Protein AF-A0A1Q8S856-F1 (afdb_monomer_lite)

Organism: NCBI:txid708187

Structure (mmCIF, N/CA/C/O backbone):
data_AF-A0A1Q8S856-F1
#
_entry.id   AF-A0A1Q8S856-F1
#
loop_
_atom_site.group_PDB
_atom_site.id
_atom_site.type_symbol
_atom_site.label_atom_id
_atom_site.label_alt_id
_atom_site.label_comp_id
_atom_site.label_asym_id
_atom_site.label_entity_id
_atom_site.label_seq_id
_atom_site.pdbx_PDB_ins_code
_atom_site.Cartn_x
_atom_site.Cartn_y
_atom_site.Cartn_z
_atom_site.occupancy
_atom_site.B_iso_or_equiv
_atom_site.auth_seq_id
_atom_site.auth_comp_id
_atom_site.auth_asym_id
_atom_site.auth_atom_id
_atom_site.pdbx_PDB_model_num
ATOM 1 N N . MET A 1 1 ? 71.060 -49.759 29.650 1.00 56.81 1 MET A N 1
ATOM 2 C CA . MET A 1 1 ? 70.797 -49.284 28.270 1.00 56.81 1 MET A CA 1
ATOM 3 C C . MET A 1 1 ? 69.562 -48.399 28.314 1.00 56.81 1 MET A C 1
ATOM 5 O O . MET A 1 1 ? 68.550 -48.831 28.844 1.00 56.81 1 MET A O 1
ATOM 9 N N . ALA A 1 2 ? 69.697 -47.140 27.897 1.00 63.81 2 ALA A N 1
ATOM 10 C CA . ALA A 1 2 ? 68.722 -46.074 28.138 1.00 63.81 2 ALA A CA 1
ATOM 11 C C . ALA A 1 2 ? 67.405 -46.244 27.342 1.00 63.81 2 ALA A C 1
ATOM 13 O O . ALA A 1 2 ? 67.442 -46.764 26.222 1.00 63.81 2 ALA A O 1
ATOM 14 N N . PRO A 1 3 ? 66.254 -45.784 27.874 1.00 69.00 3 PRO A N 1
ATOM 15 C CA . PRO A 1 3 ? 64.993 -45.767 27.139 1.00 69.00 3 PRO A CA 1
ATOM 16 C C . PRO A 1 3 ? 65.031 -44.734 26.002 1.00 69.00 3 PRO A C 1
ATOM 18 O O . PRO A 1 3 ? 65.506 -43.611 26.168 1.00 69.00 3 PRO A O 1
ATOM 21 N N . ARG A 1 4 ? 64.528 -45.130 24.827 1.00 71.62 4 ARG A N 1
ATOM 22 C CA . ARG A 1 4 ? 64.419 -44.270 23.638 1.00 71.62 4 ARG A CA 1
ATOM 23 C C . ARG A 1 4 ? 63.458 -43.098 23.906 1.00 71.62 4 ARG A C 1
ATOM 25 O O . ARG A 1 4 ? 62.379 -43.341 24.445 1.00 71.62 4 ARG A O 1
ATOM 32 N N . PRO A 1 5 ? 63.787 -41.862 23.490 1.00 67.94 5 PRO A N 1
ATOM 33 C CA . PRO A 1 5 ? 62.903 -40.721 23.687 1.00 67.94 5 PRO A CA 1
ATOM 34 C C . PRO A 1 5 ? 61.654 -40.810 22.798 1.00 67.94 5 PRO A C 1
ATOM 36 O O . PRO A 1 5 ? 61.708 -41.212 21.632 1.00 67.94 5 PRO A O 1
ATOM 39 N N . LEU A 1 6 ? 60.525 -40.415 23.388 1.00 67.50 6 LEU A N 1
ATOM 40 C CA . LEU A 1 6 ? 59.215 -40.265 22.759 1.00 67.50 6 LEU A CA 1
ATOM 41 C C . LEU A 1 6 ? 59.300 -39.304 21.562 1.00 67.50 6 LEU A C 1
ATOM 43 O O . LEU A 1 6 ? 59.907 -38.236 21.647 1.00 67.50 6 LEU A O 1
ATOM 47 N N . ARG A 1 7 ? 58.684 -39.682 20.435 1.00 67.44 7 ARG A N 1
ATOM 48 C CA . ARG A 1 7 ? 58.593 -38.821 19.246 1.00 67.44 7 ARG A CA 1
ATOM 49 C C . ARG A 1 7 ? 57.708 -37.604 19.559 1.00 67.44 7 ARG A C 1
ATOM 51 O O . ARG A 1 7 ? 56.634 -37.796 20.130 1.00 67.44 7 ARG A O 1
ATOM 58 N N . PRO A 1 8 ? 58.104 -36.382 19.166 1.00 60.56 8 PRO A N 1
ATOM 59 C CA . PRO A 1 8 ? 57.293 -35.193 19.390 1.00 60.56 8 PRO A CA 1
ATOM 60 C C . PRO A 1 8 ? 55.986 -35.276 18.595 1.00 60.56 8 PRO A C 1
ATOM 62 O O . PRO A 1 8 ? 55.962 -35.680 17.428 1.00 60.56 8 PRO A O 1
ATOM 65 N N . THR A 1 9 ? 54.892 -34.886 19.244 1.00 61.22 9 THR A N 1
ATOM 66 C CA . THR A 1 9 ? 53.575 -34.737 18.633 1.00 61.22 9 THR A CA 1
ATOM 67 C C . THR A 1 9 ?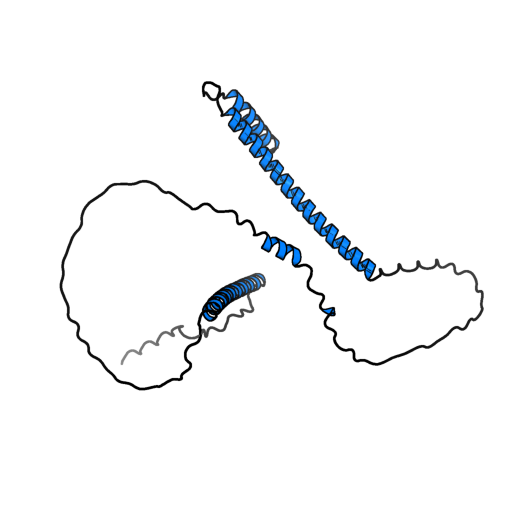 53.653 -33.701 17.511 1.00 61.22 9 THR A C 1
ATOM 69 O O . THR A 1 9 ? 54.158 -32.589 17.672 1.00 61.22 9 THR A O 1
ATOM 72 N N . ARG A 1 10 ? 53.173 -34.075 16.324 1.00 58.53 10 ARG A N 1
ATOM 73 C CA . ARG A 1 10 ? 53.038 -33.163 15.189 1.00 58.53 10 ARG A CA 1
ATOM 74 C C . ARG A 1 10 ? 51.943 -32.149 15.529 1.00 58.53 10 ARG A C 1
ATOM 76 O O . ARG A 1 10 ? 50.762 -32.446 15.387 1.00 58.53 10 ARG A O 1
ATOM 83 N N . ASN A 1 11 ? 52.347 -30.966 15.985 1.00 58.81 11 ASN A N 1
ATOM 84 C CA . ASN A 1 11 ? 51.478 -29.797 16.108 1.00 58.81 11 ASN A CA 1
ATOM 85 C C . ASN A 1 11 ? 50.702 -29.579 14.791 1.00 58.81 11 ASN A C 1
ATOM 87 O O . ASN A 1 11 ? 51.339 -29.451 13.742 1.00 58.81 11 ASN A O 1
ATOM 91 N N . PRO A 1 12 ? 49.363 -29.448 14.802 1.00 57.72 12 PRO A N 1
ATOM 92 C CA . PRO A 1 12 ? 48.582 -29.068 13.622 1.00 57.72 12 PRO A CA 1
ATOM 93 C C . PRO A 1 12 ? 48.665 -27.554 13.337 1.00 57.72 12 PRO A C 1
ATOM 95 O O . PRO A 1 12 ? 47.785 -26.976 12.709 1.00 57.72 12 PRO A O 1
ATOM 98 N N . ALA A 1 13 ? 49.725 -26.887 13.792 1.00 56.28 13 ALA A N 1
ATOM 99 C CA . ALA A 1 13 ? 49.928 -25.453 13.649 1.00 56.28 13 ALA A CA 1
ATOM 100 C C . ALA A 1 13 ? 50.906 -25.156 12.503 1.00 56.28 13 ALA A C 1
ATOM 102 O O . ALA A 1 13 ? 52.008 -24.673 12.739 1.00 56.28 13 ALA A O 1
ATOM 103 N N . ARG A 1 14 ? 50.523 -25.498 11.264 1.00 57.78 14 ARG A N 1
ATOM 104 C CA . ARG A 1 14 ? 50.989 -24.865 10.008 1.00 57.78 14 ARG A CA 1
ATOM 105 C C . ARG A 1 14 ? 50.391 -25.592 8.803 1.00 57.78 14 ARG A C 1
ATOM 107 O O . ARG A 1 14 ? 50.951 -26.579 8.347 1.00 57.78 14 ARG A O 1
ATOM 114 N N . ALA A 1 15 ? 49.269 -25.087 8.298 1.00 53.81 15 ALA A N 1
ATOM 115 C CA . ALA A 1 15 ? 48.945 -25.042 6.866 1.00 53.81 15 ALA A CA 1
ATOM 116 C C . ALA A 1 15 ? 47.523 -24.502 6.679 1.00 53.81 15 ALA A C 1
ATOM 118 O O . ALA A 1 15 ? 46.587 -25.234 6.380 1.00 53.81 15 ALA A O 1
ATOM 119 N N . SER A 1 16 ? 47.345 -23.201 6.859 1.00 51.47 16 SER A N 1
ATOM 120 C CA . SER A 1 16 ? 46.255 -22.480 6.203 1.00 51.47 16 SER A CA 1
ATOM 121 C C . SER A 1 16 ? 46.760 -21.076 5.942 1.00 51.47 16 SER A C 1
ATOM 123 O O . SER A 1 16 ? 46.487 -20.134 6.679 1.00 51.47 16 SER A O 1
ATOM 125 N N . ALA A 1 17 ? 47.587 -20.975 4.902 1.00 52.91 17 ALA A N 1
ATOM 126 C CA . ALA A 1 17 ? 47.728 -19.727 4.181 1.00 52.91 17 ALA A CA 1
ATOM 127 C C . ALA A 1 17 ? 46.309 -19.331 3.757 1.00 52.91 17 ALA A C 1
ATOM 129 O O . ALA A 1 17 ? 45.636 -20.078 3.045 1.00 52.91 17 ALA A O 1
ATOM 130 N N . LEU A 1 18 ? 45.825 -18.227 4.317 1.00 54.50 18 LEU A N 1
ATOM 131 C CA . LEU A 1 18 ? 44.465 -17.738 4.169 1.00 54.50 18 LEU A CA 1
ATOM 132 C C . LEU A 1 18 ? 44.307 -17.177 2.747 1.00 54.50 18 LEU A C 1
ATOM 134 O O . LEU A 1 18 ? 44.412 -15.977 2.512 1.00 54.50 18 LEU A O 1
ATOM 138 N N . ALA A 1 19 ? 44.128 -18.072 1.777 1.00 54.59 19 ALA A N 1
ATOM 139 C CA . ALA A 1 19 ? 43.663 -17.706 0.451 1.00 54.59 19 ALA A CA 1
ATOM 140 C C . ALA A 1 19 ? 42.279 -17.042 0.599 1.00 54.59 19 ALA A C 1
ATOM 142 O O . ALA A 1 19 ? 41.461 -17.535 1.385 1.00 54.59 19 ALA A O 1
ATOM 143 N N . PRO A 1 20 ? 41.984 -15.936 -0.112 1.00 59.22 20 PRO A N 1
ATOM 144 C CA . PRO A 1 20 ? 40.649 -15.358 -0.099 1.00 59.22 20 PRO A CA 1
ATOM 145 C C . PRO A 1 20 ? 39.677 -16.419 -0.610 1.00 59.22 20 PRO A C 1
ATOM 147 O O . PRO A 1 20 ? 39.775 -16.893 -1.740 1.00 59.22 20 PRO A O 1
ATOM 150 N N . THR A 1 21 ? 38.776 -16.835 0.271 1.00 55.50 21 THR A N 1
ATOM 151 C CA . THR A 1 21 ? 37.819 -17.915 0.066 1.00 55.50 21 THR A CA 1
ATOM 152 C C . THR A 1 21 ? 36.820 -17.539 -1.026 1.00 55.50 21 THR A C 1
ATOM 154 O O . THR A 1 21 ? 35.708 -17.087 -0.752 1.00 55.50 21 THR A O 1
ATOM 157 N N . THR A 1 22 ? 37.183 -17.743 -2.286 1.00 61.44 22 THR A N 1
ATOM 158 C CA . THR A 1 22 ? 36.213 -17.937 -3.363 1.00 61.44 22 THR A CA 1
ATOM 159 C C . THR A 1 22 ? 35.785 -19.400 -3.331 1.00 61.44 22 THR A C 1
ATOM 161 O O . THR A 1 22 ? 36.135 -20.202 -4.186 1.00 61.44 22 THR A O 1
ATOM 164 N N . SER A 1 23 ? 35.053 -19.771 -2.278 1.00 56.12 23 SER A N 1
ATOM 165 C CA . SER A 1 23 ? 34.559 -21.131 -2.059 1.00 56.12 23 SER A CA 1
ATOM 166 C C . SER A 1 23 ? 33.686 -21.565 -3.249 1.00 56.12 23 SER A C 1
ATOM 168 O O . SER A 1 23 ? 32.575 -21.041 -3.409 1.00 56.12 23 SER A O 1
ATOM 170 N N . PRO A 1 24 ? 34.128 -22.516 -4.097 1.00 62.75 24 PRO A N 1
ATOM 171 C CA . PRO A 1 24 ? 33.372 -22.886 -5.293 1.00 62.75 24 PRO A CA 1
ATOM 172 C C . PRO A 1 24 ? 32.076 -23.638 -4.945 1.00 62.75 24 PRO A C 1
ATOM 174 O O . PRO A 1 24 ? 31.150 -23.682 -5.753 1.00 62.75 24 PRO A O 1
ATOM 177 N N . THR A 1 25 ? 31.951 -24.135 -3.713 1.00 68.75 25 THR A N 1
ATOM 178 C CA . THR A 1 25 ? 30.903 -25.056 -3.255 1.00 68.75 25 THR A CA 1
ATOM 179 C C . THR A 1 25 ? 29.688 -24.405 -2.596 1.00 68.75 25 THR A C 1
ATOM 181 O O . THR A 1 25 ? 28.713 -25.105 -2.340 1.00 68.75 25 THR A O 1
ATOM 184 N N . LEU A 1 26 ? 29.693 -23.092 -2.326 1.00 76.06 26 LEU A N 1
ATOM 185 C CA . LEU A 1 26 ? 28.547 -22.478 -1.644 1.00 76.06 26 LEU A CA 1
ATOM 186 C C . LEU A 1 26 ? 27.305 -22.441 -2.555 1.00 76.06 26 LEU A C 1
ATOM 188 O O . LEU A 1 26 ? 27.428 -22.103 -3.745 1.00 76.06 26 LEU A O 1
ATOM 192 N N . PRO A 1 27 ? 26.108 -22.742 -2.021 1.00 85.62 27 PRO A N 1
ATOM 193 C CA . PRO A 1 27 ? 24.861 -22.607 -2.756 1.00 85.62 27 PRO A CA 1
ATOM 194 C C . PRO A 1 27 ? 24.660 -21.160 -3.229 1.00 85.62 27 PRO A C 1
ATOM 196 O O . PRO A 1 27 ? 25.100 -20.193 -2.602 1.00 85.62 27 PRO A O 1
ATOM 199 N N . LEU A 1 28 ? 23.975 -20.994 -4.364 1.00 86.94 28 LEU A N 1
ATOM 200 C CA . LEU A 1 28 ? 23.809 -19.701 -5.048 1.00 86.94 28 LEU A CA 1
ATOM 201 C C . LEU A 1 28 ? 23.223 -18.601 -4.147 1.00 86.94 28 LEU A C 1
ATOM 203 O O . LEU A 1 28 ? 23.567 -17.429 -4.297 1.00 86.94 28 LEU A O 1
ATOM 207 N N . VAL A 1 29 ? 22.355 -18.970 -3.204 1.00 91.50 29 VAL A N 1
ATOM 208 C CA . VAL A 1 29 ? 21.735 -18.037 -2.250 1.00 91.50 29 VAL A CA 1
ATOM 209 C C . VAL A 1 29 ? 22.774 -17.446 -1.296 1.00 91.50 29 VAL A C 1
ATOM 211 O O . VAL A 1 29 ? 22.786 -16.237 -1.068 1.00 91.50 29 VAL A O 1
ATOM 214 N N . GLU A 1 30 ? 23.689 -18.265 -0.785 1.00 91.56 30 GLU A N 1
ATOM 215 C CA . GLU A 1 30 ? 24.757 -17.813 0.109 1.00 91.56 30 GLU A CA 1
ATOM 216 C C . GLU A 1 30 ? 25.767 -16.939 -0.629 1.00 91.56 30 GLU A C 1
ATOM 218 O O . GLU A 1 30 ? 26.162 -15.895 -0.113 1.00 91.56 30 GLU A O 1
ATOM 223 N N . LYS A 1 31 ? 26.099 -17.289 -1.878 1.00 94.25 31 LYS A N 1
ATOM 224 C CA . LYS A 1 31 ? 26.940 -16.454 -2.751 1.00 94.25 31 LYS A CA 1
ATOM 225 C C . LYS A 1 31 ? 26.325 -15.068 -2.954 1.00 94.25 31 LYS A C 1
ATOM 227 O O . LYS A 1 31 ? 26.989 -14.065 -2.705 1.00 94.25 31 LYS A O 1
ATOM 232 N N . LYS A 1 32 ? 25.033 -15.003 -3.301 1.00 94.56 32 LYS A N 1
ATOM 233 C CA . LYS A 1 32 ? 24.297 -13.733 -3.438 1.00 94.56 32 LYS A CA 1
ATOM 234 C C . LYS A 1 32 ? 24.271 -12.940 -2.129 1.00 94.56 32 LYS A C 1
ATOM 236 O O . LYS A 1 32 ? 24.446 -11.725 -2.151 1.00 94.56 32 LYS A O 1
ATOM 241 N N . LYS A 1 33 ? 24.089 -13.606 -0.984 1.00 96.88 33 LYS A N 1
ATOM 242 C CA . LYS A 1 33 ? 24.104 -12.961 0.339 1.00 96.88 33 LYS A CA 1
ATOM 243 C C . LYS A 1 33 ? 25.473 -12.355 0.653 1.00 96.88 33 LYS A C 1
ATOM 245 O O . LYS A 1 33 ? 25.539 -11.194 1.052 1.00 96.88 33 LYS A O 1
ATOM 250 N N . LEU A 1 34 ? 26.554 -13.107 0.453 1.00 96.12 34 LEU A N 1
ATOM 251 C CA . LEU A 1 34 ? 27.923 -12.629 0.664 1.00 96.12 34 LEU A CA 1
ATOM 252 C C . LEU A 1 34 ? 28.257 -11.458 -0.266 1.00 96.12 34 LEU A C 1
ATOM 254 O O . LEU A 1 34 ? 28.817 -10.460 0.185 1.00 96.12 34 LEU A O 1
ATOM 258 N N . GLU A 1 35 ? 27.842 -11.534 -1.530 1.00 95.88 35 GLU A N 1
ATOM 259 C CA . GLU A 1 35 ? 28.015 -10.457 -2.504 1.00 95.88 35 GLU A CA 1
ATOM 260 C C . GLU A 1 35 ? 27.269 -9.179 -2.080 1.00 95.88 35 GLU A C 1
ATOM 262 O O . GLU A 1 35 ? 27.818 -8.077 -2.148 1.00 95.88 35 GLU A O 1
ATOM 267 N N . LEU A 1 36 ? 26.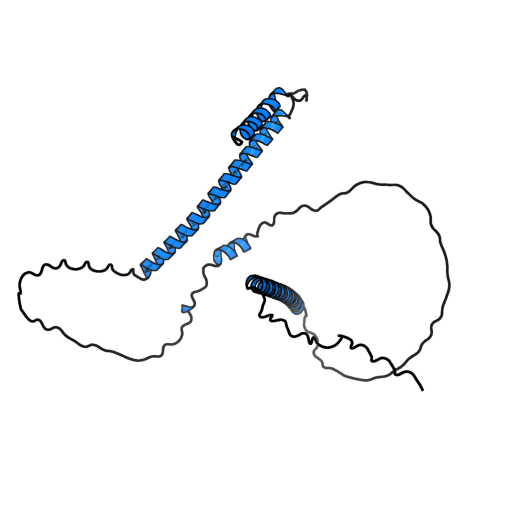039 -9.310 -1.578 1.00 97.62 36 LEU A N 1
ATOM 268 C CA . LEU A 1 36 ? 25.232 -8.182 -1.107 1.00 97.62 36 LEU A CA 1
ATOM 269 C C . LEU A 1 36 ? 25.837 -7.553 0.157 1.00 97.62 36 LEU A C 1
ATOM 271 O O . LEU A 1 36 ? 25.950 -6.328 0.245 1.00 97.62 36 LEU A O 1
ATOM 275 N N . ILE A 1 37 ? 26.315 -8.379 1.093 1.00 97.00 37 ILE A N 1
ATOM 276 C CA . ILE A 1 37 ? 27.051 -7.925 2.282 1.00 97.00 37 ILE A CA 1
ATOM 277 C C . ILE A 1 37 ? 28.317 -7.166 1.870 1.00 97.00 37 ILE A C 1
ATOM 279 O O . ILE A 1 37 ? 28.596 -6.095 2.410 1.00 97.00 37 ILE A O 1
ATOM 283 N N . HIS A 1 38 ? 29.074 -7.682 0.902 1.00 97.44 38 HIS A N 1
ATOM 284 C CA . HIS A 1 38 ? 30.294 -7.046 0.417 1.00 97.44 38 HIS A CA 1
ATOM 285 C C . HIS A 1 38 ? 30.008 -5.692 -0.246 1.00 97.44 38 HIS A C 1
ATOM 287 O O . HIS A 1 38 ? 30.616 -4.685 0.119 1.00 97.44 38 HIS A O 1
ATOM 293 N N . LYS A 1 39 ? 29.006 -5.624 -1.134 1.00 97.69 39 LYS A N 1
ATOM 294 C CA . LYS A 1 39 ? 28.552 -4.365 -1.751 1.00 97.69 39 LYS A CA 1
ATOM 295 C C . LYS A 1 39 ? 28.107 -3.345 -0.701 1.00 97.69 39 LYS A C 1
ATOM 297 O O . LYS A 1 39 ? 28.441 -2.169 -0.816 1.00 97.69 39 LYS A O 1
ATOM 302 N N . ALA A 1 40 ? 27.393 -3.776 0.339 1.00 97.56 40 ALA A N 1
ATOM 303 C CA . ALA A 1 40 ? 26.979 -2.896 1.430 1.00 97.56 40 ALA A CA 1
ATOM 304 C C . ALA A 1 40 ? 28.177 -2.366 2.238 1.00 97.56 40 ALA A C 1
ATOM 306 O O . ALA A 1 40 ? 28.214 -1.180 2.568 1.00 97.56 40 ALA A O 1
ATOM 307 N N . LYS A 1 41 ? 29.180 -3.211 2.517 1.00 98.12 41 LYS A N 1
ATOM 308 C CA . LYS A 1 41 ? 30.423 -2.797 3.189 1.00 98.12 41 LYS A CA 1
ATOM 309 C C . LYS A 1 41 ? 31.200 -1.772 2.363 1.00 98.12 41 LYS A C 1
ATOM 311 O O . LYS A 1 41 ? 31.583 -0.742 2.911 1.00 98.12 41 LYS A O 1
ATOM 316 N N . ILE A 1 42 ? 31.360 -2.008 1.057 1.00 98.06 42 ILE A N 1
ATOM 317 C CA . ILE A 1 42 ? 32.019 -1.063 0.142 1.00 98.06 42 ILE A CA 1
ATOM 318 C C . ILE A 1 42 ? 31.278 0.273 0.126 1.00 98.06 42 ILE A C 1
ATOM 320 O O . ILE A 1 42 ? 31.902 1.313 0.308 1.00 98.06 42 ILE A O 1
ATOM 324 N N . LYS A 1 43 ? 29.946 0.262 -0.024 1.00 97.69 43 LYS A N 1
ATOM 325 C CA . LYS A 1 43 ? 29.140 1.493 -0.018 1.00 97.69 43 LYS A CA 1
ATOM 326 C C . LYS A 1 43 ? 29.308 2.287 1.277 1.00 97.69 43 LYS A C 1
ATOM 328 O O . LYS A 1 43 ? 29.483 3.499 1.221 1.00 97.69 43 LYS A O 1
ATOM 333 N N . LYS A 1 44 ? 29.309 1.616 2.435 1.00 97.81 44 LYS A N 1
ATOM 334 C CA . LYS A 1 44 ? 29.546 2.267 3.734 1.00 97.81 44 LYS A CA 1
ATOM 335 C C . LYS A 1 44 ? 30.951 2.859 3.842 1.00 97.81 44 LYS A C 1
ATOM 337 O O . LYS A 1 44 ? 31.095 3.972 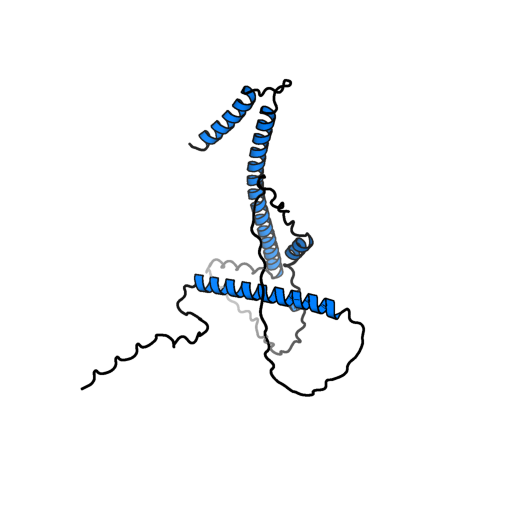4.332 1.00 97.81 44 LYS A O 1
ATOM 342 N N . ALA A 1 45 ? 31.978 2.132 3.405 1.00 96.94 45 ALA A N 1
ATOM 343 C CA . ALA A 1 45 ? 33.350 2.634 3.419 1.00 96.94 45 ALA A CA 1
ATOM 344 C C . ALA A 1 45 ? 33.511 3.848 2.491 1.00 96.94 45 ALA A C 1
ATOM 346 O O . ALA A 1 45 ? 34.095 4.850 2.891 1.00 96.94 45 ALA A O 1
ATOM 347 N N . TYR A 1 46 ? 32.925 3.789 1.294 1.00 97.19 46 TYR A N 1
ATOM 348 C CA . TYR A 1 46 ? 32.953 4.887 0.334 1.00 97.19 46 TYR A CA 1
ATOM 349 C C . TYR A 1 46 ? 32.219 6.128 0.851 1.00 97.19 46 TYR A C 1
ATOM 351 O O . TYR A 1 46 ? 32.743 7.227 0.731 1.00 97.19 46 TYR A O 1
ATOM 359 N N . ALA A 1 47 ? 31.054 5.962 1.488 1.00 95.75 47 ALA A N 1
ATOM 360 C CA . ALA A 1 47 ? 30.337 7.070 2.121 1.00 95.75 47 ALA A CA 1
ATOM 361 C C . ALA A 1 47 ? 31.196 7.766 3.191 1.00 95.75 47 ALA A C 1
ATOM 363 O O . ALA A 1 47 ? 31.346 8.981 3.151 1.00 95.75 47 ALA A O 1
ATOM 364 N N . LYS A 1 48 ? 31.858 6.996 4.066 1.00 96.69 48 LYS A N 1
ATOM 365 C CA . LYS A 1 48 ? 32.767 7.545 5.088 1.00 96.69 48 LYS A CA 1
ATOM 366 C C . LYS A 1 48 ? 33.953 8.303 4.493 1.00 96.69 48 LYS A C 1
ATOM 368 O O . LYS A 1 48 ? 34.333 9.350 5.006 1.00 96.69 48 LYS A O 1
ATOM 373 N N . ILE A 1 49 ? 34.560 7.768 3.431 1.00 94.50 49 ILE A N 1
ATOM 374 C CA . ILE A 1 49 ? 35.667 8.441 2.737 1.00 94.50 49 ILE A CA 1
ATOM 375 C C . ILE A 1 49 ? 35.161 9.730 2.088 1.00 94.50 49 ILE A C 1
ATOM 377 O O . ILE A 1 49 ? 35.782 10.769 2.265 1.00 94.50 49 ILE A O 1
ATOM 381 N N . LYS A 1 50 ? 33.999 9.690 1.430 1.00 95.25 50 LYS A N 1
ATOM 382 C CA . LYS A 1 50 ? 33.387 10.851 0.778 1.00 95.25 50 LYS A CA 1
ATOM 383 C C . LYS A 1 50 ? 33.025 11.959 1.771 1.00 95.25 50 LYS A C 1
ATOM 385 O O . LYS A 1 50 ? 33.280 13.123 1.491 1.00 95.25 50 LYS A O 1
ATOM 390 N N . GLU A 1 51 ? 32.473 11.616 2.932 1.00 90.06 51 GLU A N 1
ATOM 391 C CA . GLU A 1 51 ? 32.202 12.571 4.016 1.00 90.06 51 GLU A CA 1
ATOM 392 C C . GLU A 1 51 ? 33.497 13.189 4.549 1.00 90.06 51 GLU A C 1
ATOM 394 O O . GLU A 1 51 ? 33.588 14.406 4.698 1.00 90.06 51 GLU A O 1
ATOM 399 N N . ARG A 1 52 ? 34.532 12.370 4.774 1.00 90.94 52 ARG A N 1
ATOM 400 C CA . ARG A 1 52 ? 35.846 12.852 5.212 1.00 90.94 52 ARG A CA 1
ATOM 401 C C . ARG A 1 52 ? 36.505 13.750 4.167 1.00 90.94 52 ARG A C 1
ATOM 403 O O . ARG A 1 52 ? 37.131 14.737 4.541 1.00 90.94 52 ARG A O 1
ATOM 410 N N . GLU A 1 53 ? 36.380 13.429 2.885 1.00 90.25 53 GLU A N 1
ATOM 411 C CA . GLU A 1 53 ? 36.889 14.246 1.783 1.00 90.25 53 GLU A CA 1
ATOM 412 C C . GLU A 1 53 ? 36.127 15.562 1.661 1.00 90.25 53 GLU A C 1
ATOM 414 O O . GLU A 1 53 ? 36.771 16.596 1.552 1.00 90.25 53 GLU A O 1
ATOM 419 N N . LEU A 1 54 ? 34.794 15.561 1.761 1.00 84.19 54 LEU A N 1
ATOM 420 C CA . LEU A 1 54 ? 33.987 16.788 1.774 1.00 84.19 54 LEU A CA 1
ATOM 421 C C . LEU A 1 54 ? 34.318 17.671 2.983 1.00 84.19 54 LEU A C 1
ATOM 423 O O . LEU A 1 54 ? 34.517 18.874 2.827 1.00 84.19 54 LEU A O 1
ATOM 427 N N . ALA A 1 55 ? 34.464 17.079 4.172 1.00 85.50 55 ALA A N 1
ATOM 428 C CA . ALA A 1 55 ? 34.898 17.796 5.367 1.00 85.50 55 ALA A CA 1
ATOM 429 C C . ALA A 1 55 ? 36.318 18.368 5.192 1.00 85.50 55 ALA A C 1
ATOM 431 O O . ALA A 1 55 ? 36.559 19.536 5.489 1.00 85.50 55 ALA A O 1
ATOM 432 N N . SER A 1 56 ? 37.241 17.587 4.623 1.00 80.44 56 SER A N 1
ATOM 433 C CA . SER A 1 56 ? 38.615 18.032 4.344 1.00 80.44 56 SER A CA 1
ATOM 434 C C . SER A 1 56 ? 38.689 19.075 3.222 1.00 80.44 56 SER A C 1
ATOM 436 O O . SER A 1 56 ? 39.574 19.921 3.225 1.00 80.44 56 SER A O 1
ATOM 438 N N . GLN A 1 57 ? 37.772 19.044 2.253 1.00 76.25 57 GLN A N 1
ATOM 439 C CA . GLN A 1 57 ? 37.653 20.060 1.208 1.00 76.25 57 GLN A CA 1
ATOM 440 C C . GLN A 1 57 ? 37.099 21.364 1.783 1.00 76.25 57 GLN A C 1
ATOM 442 O O . GLN A 1 57 ? 37.657 22.420 1.502 1.00 76.25 57 GLN A O 1
ATOM 447 N N . SER A 1 58 ? 36.086 21.296 2.655 1.00 67.00 58 SER A N 1
ATOM 448 C CA . SER A 1 58 ? 35.556 22.484 3.336 1.00 67.00 58 SER A CA 1
ATOM 449 C C . SER A 1 58 ? 36.584 23.160 4.251 1.00 67.00 58 SER A C 1
ATOM 451 O O . SER A 1 58 ? 36.624 24.387 4.310 1.00 67.00 58 SER A O 1
ATOM 453 N N . SER A 1 59 ? 37.479 22.395 4.891 1.00 63.28 59 SER A N 1
ATOM 454 C CA . SER A 1 59 ? 38.574 22.959 5.693 1.00 63.28 59 SER A CA 1
ATOM 455 C C . SER A 1 59 ? 39.758 23.447 4.851 1.00 63.28 59 SER A C 1
ATOM 457 O O . SER A 1 59 ? 40.482 24.343 5.281 1.00 63.28 59 SER A O 1
ATOM 459 N N . LYS A 1 60 ? 39.939 22.939 3.623 1.00 61.41 60 LYS A N 1
ATOM 460 C CA . LYS A 1 60 ? 40.979 23.408 2.690 1.00 61.41 60 LYS A CA 1
ATOM 461 C C . LYS A 1 60 ? 40.625 24.732 1.997 1.00 61.41 60 LYS A C 1
ATOM 463 O O . LYS A 1 60 ? 41.523 25.415 1.517 1.00 61.41 60 LYS A O 1
ATOM 468 N N . THR A 1 61 ? 39.352 25.134 1.979 1.00 52.53 61 THR A N 1
ATOM 469 C CA . THR A 1 61 ? 38.897 26.430 1.432 1.00 52.53 61 THR A CA 1
ATOM 470 C C . THR A 1 61 ? 39.003 27.591 2.439 1.00 52.53 61 THR A C 1
ATOM 472 O O . THR A 1 61 ? 38.782 28.739 2.068 1.00 52.53 61 THR A O 1
ATOM 475 N N . GLN A 1 62 ? 39.404 27.337 3.693 1.00 53.41 62 GLN A N 1
ATOM 476 C CA . GLN A 1 62 ? 39.621 28.370 4.720 1.00 53.41 62 GLN A CA 1
ATOM 477 C C . GLN A 1 62 ? 41.064 28.403 5.248 1.00 53.41 62 GLN A C 1
ATOM 479 O O . GLN A 1 62 ? 41.298 28.499 6.451 1.00 53.41 62 GLN A O 1
ATOM 484 N N . GLN A 1 63 ? 42.050 28.374 4.351 1.00 45.69 63 GLN A N 1
ATOM 485 C CA . GLN A 1 63 ? 43.367 28.929 4.667 1.00 45.69 63 GLN A CA 1
ATOM 486 C C . GLN A 1 63 ? 43.705 30.058 3.686 1.00 45.69 63 GLN A C 1
ATOM 488 O O . GLN A 1 63 ? 43.838 29.797 2.488 1.00 45.69 63 GLN A O 1
ATOM 493 N N . PRO A 1 64 ? 43.840 31.312 4.159 1.00 44.06 64 PRO A N 1
ATOM 494 C CA . PRO A 1 64 ? 44.537 32.340 3.409 1.00 44.06 64 PRO A CA 1
ATOM 495 C C . PRO A 1 64 ? 46.038 32.020 3.387 1.00 44.06 64 PRO A C 1
ATOM 497 O O . PRO A 1 64 ? 46.594 31.441 4.318 1.00 44.06 64 PRO A O 1
ATOM 500 N N . ALA A 1 65 ? 46.670 32.387 2.279 1.00 48.44 65 ALA A N 1
ATOM 501 C CA . ALA A 1 65 ? 48.072 32.169 1.963 1.00 48.44 65 ALA A CA 1
ATOM 502 C C . ALA A 1 65 ? 49.047 32.551 3.091 1.00 48.44 65 ALA A C 1
ATOM 504 O O . ALA A 1 65 ? 49.107 33.726 3.428 1.00 48.44 65 ALA A O 1
ATOM 505 N N . VAL A 1 66 ? 49.893 31.614 3.551 1.00 44.09 66 VAL A N 1
ATOM 506 C CA . VAL A 1 66 ? 51.300 31.884 3.917 1.00 44.09 66 VAL A CA 1
ATOM 507 C C . VAL A 1 66 ? 52.155 30.603 3.800 1.00 44.09 66 VAL A C 1
ATOM 509 O O . VAL A 1 66 ? 51.787 29.555 4.317 1.00 44.09 66 VAL A O 1
ATOM 512 N N . ALA A 1 67 ? 53.320 30.758 3.162 1.00 40.03 67 ALA A N 1
ATOM 513 C CA . ALA A 1 67 ? 54.556 29.967 3.270 1.00 40.03 67 ALA A CA 1
ATOM 514 C C . ALA A 1 67 ? 54.615 28.524 2.716 1.00 40.03 67 ALA A C 1
ATOM 516 O O . ALA A 1 67 ? 54.416 27.524 3.398 1.00 40.03 67 ALA A O 1
ATOM 517 N N . VAL A 1 68 ? 55.102 28.456 1.474 1.00 44.62 68 VAL A N 1
ATOM 518 C CA . VAL A 1 68 ? 56.090 27.467 1.016 1.00 44.62 68 VAL A CA 1
ATOM 519 C C . VAL A 1 68 ? 57.411 27.708 1.768 1.00 44.62 68 VAL A C 1
ATOM 521 O O . VAL A 1 68 ? 57.827 28.859 1.820 1.00 44.62 68 VAL A O 1
ATOM 524 N N . ILE A 1 69 ? 58.054 26.662 2.313 1.00 38.50 69 ILE A N 1
ATOM 525 C CA . ILE A 1 69 ? 59.507 26.353 2.247 1.00 38.50 69 ILE A CA 1
ATOM 526 C C . ILE A 1 69 ? 59.761 24.945 2.846 1.00 38.50 69 ILE A C 1
ATOM 528 O O . ILE A 1 69 ? 59.099 24.494 3.774 1.00 38.50 69 ILE A O 1
ATOM 532 N N . THR A 1 70 ? 60.702 24.266 2.198 1.00 42.06 70 THR A N 1
ATOM 533 C CA . THR A 1 70 ? 61.199 22.878 2.199 1.00 42.06 70 THR A CA 1
ATOM 534 C C . THR A 1 70 ? 62.000 22.436 3.462 1.00 42.06 70 THR A C 1
ATOM 536 O O . THR A 1 70 ? 62.202 23.244 4.363 1.00 42.06 70 THR A O 1
ATOM 539 N N . PRO A 1 71 ? 62.444 21.152 3.557 1.00 55.66 71 PRO A N 1
ATOM 540 C CA . PRO A 1 71 ? 62.809 20.453 4.801 1.00 55.66 71 PRO A CA 1
ATOM 541 C C . PRO A 1 71 ? 64.306 20.505 5.158 1.00 55.66 71 PRO A C 1
ATOM 543 O O . PRO A 1 71 ? 65.151 20.644 4.275 1.00 55.66 71 PRO A O 1
ATOM 546 N N . GLN A 1 72 ? 64.642 20.255 6.431 1.00 36.03 72 GLN A N 1
ATOM 547 C CA . GLN A 1 72 ? 65.986 19.839 6.853 1.00 36.03 72 GLN A CA 1
ATOM 548 C C . GLN A 1 72 ? 65.949 18.721 7.900 1.00 36.03 72 GLN A C 1
ATOM 550 O O . GLN A 1 72 ? 65.177 18.744 8.856 1.00 36.03 72 GLN A O 1
ATOM 555 N N . ALA A 1 73 ? 66.809 17.738 7.649 1.00 38.59 73 ALA A N 1
ATOM 556 C CA . ALA A 1 73 ? 67.194 16.642 8.515 1.00 38.59 73 ALA A CA 1
ATOM 557 C C . ALA A 1 73 ? 68.325 17.068 9.466 1.00 38.59 73 ALA A C 1
ATOM 559 O O . ALA A 1 73 ? 69.167 17.858 9.052 1.00 38.59 73 ALA A O 1
ATOM 560 N N . GLN A 1 74 ? 68.361 16.484 10.670 1.00 41.28 74 GLN A N 1
ATOM 561 C CA . GLN A 1 74 ? 69.546 16.123 11.479 1.00 41.28 74 GLN A CA 1
ATOM 562 C C . GLN A 1 74 ? 69.037 15.383 12.740 1.00 41.28 74 GLN A C 1
ATOM 564 O O . GLN A 1 74 ? 68.108 15.848 13.391 1.00 41.28 74 GLN A O 1
ATOM 569 N N . GLU A 1 75 ? 69.315 14.080 12.867 1.00 34.88 75 GLU A N 1
ATOM 570 C CA . GLU A 1 75 ? 70.399 13.472 13.678 1.00 34.88 75 GLU A CA 1
ATOM 571 C C . GLU A 1 75 ? 70.151 13.576 15.203 1.00 34.88 75 GLU A C 1
ATOM 573 O O . GLU A 1 75 ? 70.114 14.668 15.743 1.00 34.88 75 GLU A O 1
ATOM 578 N N . VAL A 1 76 ? 69.741 12.500 15.902 1.00 35.72 76 VAL A N 1
ATOM 579 C CA . VAL A 1 76 ? 70.519 11.351 16.449 1.00 35.72 76 VAL A CA 1
ATOM 580 C C . VAL A 1 76 ? 70.921 11.571 17.928 1.00 35.72 76 VAL A C 1
ATOM 582 O O . VAL A 1 76 ? 71.286 12.674 18.303 1.00 35.72 76 VAL A O 1
ATOM 585 N N . GLN A 1 77 ? 70.902 10.466 18.705 1.00 40.94 77 GLN A N 1
ATOM 586 C CA . GLN A 1 77 ? 71.427 10.220 20.075 1.00 40.94 77 GLN A CA 1
ATOM 587 C C . GLN A 1 77 ? 70.507 10.499 21.278 1.00 40.94 77 GLN A C 1
ATOM 589 O O . GLN A 1 77 ? 69.843 11.520 21.326 1.00 40.94 77 GLN A O 1
ATOM 594 N N . THR A 1 78 ? 70.451 9.701 22.355 1.00 33.66 78 THR A N 1
ATOM 595 C CA . THR A 1 78 ? 70.726 8.276 22.675 1.00 33.66 78 THR A CA 1
ATOM 596 C C . THR A 1 78 ? 70.319 8.066 24.146 1.00 33.66 78 THR A C 1
ATOM 598 O O . THR A 1 78 ? 70.537 8.969 24.943 1.00 33.66 78 THR A O 1
ATOM 601 N N . ARG A 1 79 ? 69.901 6.834 24.480 1.00 36.84 79 ARG A N 1
ATOM 602 C CA . ARG A 1 79 ? 70.158 6.075 25.731 1.00 36.84 79 ARG A CA 1
ATOM 603 C C . ARG A 1 79 ? 69.558 6.513 27.081 1.00 36.84 79 ARG A C 1
ATOM 605 O O . ARG A 1 79 ? 69.908 7.541 27.639 1.00 36.84 79 ARG A O 1
ATOM 612 N N . ASP A 1 80 ? 68.750 5.578 27.593 1.00 34.50 80 ASP A N 1
ATOM 613 C CA . ASP A 1 80 ? 68.867 4.846 28.869 1.00 34.50 80 ASP A CA 1
ATOM 614 C C . ASP A 1 80 ? 69.109 5.616 30.174 1.00 34.50 80 ASP A C 1
ATOM 616 O O . ASP A 1 80 ? 70.137 6.259 30.368 1.00 34.50 80 ASP A O 1
ATOM 620 N N . GLY A 1 81 ? 68.205 5.400 31.134 1.00 36.81 81 GLY A N 1
ATOM 621 C CA . GLY A 1 81 ? 68.384 5.822 32.520 1.00 36.81 81 GLY A CA 1
ATOM 622 C C . GLY A 1 81 ? 67.173 5.537 33.405 1.00 36.81 81 GLY A C 1
ATOM 623 O O . GLY A 1 81 ? 66.467 6.461 33.789 1.00 36.81 81 GLY A O 1
ATOM 624 N N . ASP A 1 82 ? 66.949 4.253 33.685 1.00 38.53 82 ASP A N 1
ATOM 625 C CA . ASP A 1 82 ? 66.280 3.701 34.875 1.00 38.53 82 ASP A CA 1
ATOM 626 C C . ASP A 1 82 ? 66.524 4.550 36.137 1.00 38.53 82 ASP A C 1
ATOM 628 O O . ASP A 1 82 ? 67.691 4.785 36.427 1.00 38.53 82 ASP A O 1
ATOM 632 N N . VAL A 1 83 ? 65.477 4.943 36.883 1.00 42.16 83 VAL A N 1
ATOM 633 C CA . VAL A 1 83 ? 65.425 5.009 38.367 1.00 42.16 83 VAL A CA 1
ATOM 634 C C . VAL A 1 83 ? 63.951 5.174 38.800 1.00 42.16 83 VAL A C 1
ATOM 636 O O . VAL A 1 83 ? 63.381 6.262 38.739 1.00 42.16 83 VAL A O 1
ATOM 639 N N . GLU A 1 84 ? 63.345 4.083 39.271 1.00 46.47 84 GLU A N 1
ATOM 640 C CA . GLU A 1 84 ? 62.250 4.083 40.261 1.00 46.47 84 GLU A CA 1
ATOM 641 C C . GLU A 1 84 ? 62.766 4.602 41.616 1.00 46.47 84 GLU A C 1
ATOM 643 O O . GLU A 1 84 ? 63.920 4.335 41.969 1.00 46.47 84 GLU A O 1
ATOM 648 N N . PRO A 1 85 ? 61.928 5.281 42.421 1.00 56.56 85 PRO A N 1
ATOM 649 C CA . PRO A 1 85 ? 61.602 4.655 43.708 1.00 56.56 85 PRO A CA 1
ATOM 650 C C . PRO A 1 85 ? 60.178 4.938 44.241 1.00 56.56 85 PRO A C 1
ATOM 652 O O . PRO A 1 85 ? 59.822 6.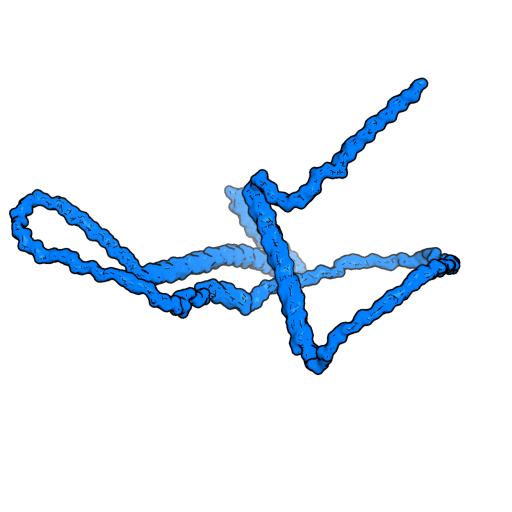064 44.574 1.00 56.56 85 PRO A O 1
ATOM 655 N N . THR A 1 86 ? 59.406 3.865 44.424 1.00 36.22 86 THR A N 1
ATOM 656 C CA . THR A 1 86 ? 58.813 3.366 45.691 1.00 36.22 86 THR A CA 1
ATOM 657 C C . THR A 1 86 ? 58.158 4.310 46.729 1.00 36.22 86 THR A C 1
ATOM 659 O O . THR A 1 86 ? 58.831 5.096 47.395 1.00 36.22 86 THR A O 1
ATOM 662 N N . SER A 1 87 ? 56.926 3.902 47.104 1.00 38.56 87 SER A N 1
ATOM 663 C CA . SER A 1 87 ? 56.305 3.927 48.458 1.00 38.56 87 SER A CA 1
ATOM 664 C C . SER A 1 87 ? 55.688 5.275 48.914 1.00 38.56 87 SER A C 1
ATOM 666 O O . SER A 1 87 ? 56.211 6.321 48.578 1.00 38.56 87 SER A O 1
ATOM 668 N N . THR A 1 88 ? 54.587 5.399 49.670 1.00 33.28 88 THR A N 1
ATOM 669 C CA . THR A 1 88 ? 53.903 4.538 50.652 1.00 33.28 88 THR A CA 1
ATOM 670 C C . THR A 1 88 ? 52.461 5.056 50.886 1.00 33.28 88 THR A C 1
ATOM 672 O O . THR A 1 88 ? 52.217 6.253 50.808 1.00 33.28 88 THR A O 1
ATOM 675 N N . ALA A 1 89 ? 51.557 4.104 51.157 1.00 37.75 89 ALA A N 1
ATOM 676 C CA . ALA A 1 89 ? 50.245 4.089 51.839 1.00 37.75 89 ALA A CA 1
ATOM 677 C C . ALA A 1 89 ? 49.536 5.371 52.350 1.00 37.75 89 ALA A C 1
ATOM 679 O O . ALA A 1 89 ? 50.149 6.182 53.029 1.00 37.75 89 ALA A O 1
ATOM 680 N N . ASP A 1 90 ? 48.199 5.417 52.196 1.00 37.81 90 ASP A N 1
ATOM 681 C CA . ASP A 1 90 ? 47.214 5.388 53.314 1.00 37.81 90 ASP A CA 1
ATOM 682 C C . ASP A 1 90 ? 45.770 5.228 52.760 1.00 37.81 90 ASP A C 1
ATOM 684 O O . ASP A 1 90 ? 45.385 5.914 51.819 1.00 37.81 90 ASP A O 1
ATOM 688 N N . GLN A 1 91 ? 45.058 4.132 53.055 1.00 40.12 91 GLN A N 1
ATOM 689 C CA . GLN A 1 91 ? 43.949 3.987 54.029 1.00 40.12 91 GLN A CA 1
ATOM 690 C C . GLN A 1 91 ? 42.740 4.936 53.900 1.00 40.12 91 GLN A C 1
ATOM 692 O O . GLN A 1 91 ? 42.855 6.143 54.065 1.00 40.12 91 GLN A O 1
ATOM 697 N N . THR A 1 92 ? 41.555 4.331 53.712 1.00 39.88 92 THR A N 1
ATOM 698 C CA . THR A 1 92 ? 40.254 4.554 54.411 1.00 39.88 92 THR A CA 1
ATOM 699 C C . THR A 1 92 ? 39.161 3.834 53.590 1.00 39.88 92 THR A C 1
ATOM 701 O O . THR A 1 92 ? 38.936 4.150 52.430 1.00 39.88 92 THR A O 1
ATOM 704 N N . LEU A 1 93 ? 38.688 2.637 53.961 1.00 38.28 93 LEU A N 1
ATOM 705 C CA . LEU A 1 93 ? 37.644 2.302 54.949 1.00 38.28 93 LEU A CA 1
ATOM 706 C C . LEU A 1 93 ? 36.325 3.098 54.796 1.00 38.28 93 LEU A C 1
ATOM 708 O O . LEU A 1 93 ? 36.236 4.257 55.182 1.00 38.28 93 LEU A O 1
ATOM 712 N N . SER A 1 94 ? 35.307 2.408 54.261 1.00 44.50 94 SER A N 1
ATOM 713 C CA . SER A 1 94 ? 33.850 2.683 54.262 1.00 44.50 94 SER A CA 1
ATOM 714 C C . SER A 1 94 ? 33.293 2.895 55.696 1.00 44.50 94 SER A C 1
ATOM 716 O O . SER A 1 94 ? 33.971 2.417 56.610 1.00 44.50 94 SER A O 1
ATOM 718 N N . PRO A 1 95 ? 32.089 3.487 55.966 1.00 51.44 95 PRO A N 1
ATOM 719 C CA . PRO A 1 95 ? 30.777 3.061 55.424 1.00 51.44 95 PRO A CA 1
ATOM 720 C C . PRO A 1 95 ? 29.642 4.135 55.325 1.00 51.44 95 PRO A C 1
ATOM 722 O O . PRO A 1 95 ? 29.779 5.274 55.748 1.00 51.44 95 PRO A O 1
ATOM 725 N N . ASP A 1 96 ? 28.484 3.679 54.825 1.00 36.00 96 ASP A N 1
ATOM 726 C CA . ASP A 1 96 ? 27.109 4.079 55.200 1.00 36.00 96 ASP A CA 1
ATOM 727 C C . ASP A 1 96 ? 26.485 5.400 54.686 1.00 36.00 96 ASP A C 1
ATOM 729 O O . ASP A 1 96 ? 26.686 6.474 55.242 1.00 36.00 96 ASP A O 1
ATOM 733 N N . THR A 1 97 ? 25.609 5.294 53.673 1.00 38.19 97 THR A N 1
ATOM 734 C CA . THR A 1 97 ? 24.321 6.022 53.573 1.00 38.19 97 THR A CA 1
ATOM 735 C C . THR A 1 97 ? 23.440 5.319 52.524 1.00 38.19 97 THR A C 1
ATOM 737 O O . THR A 1 97 ? 23.592 5.523 51.322 1.00 38.19 97 THR A O 1
ATOM 740 N N . ALA A 1 98 ? 22.501 4.485 52.968 1.00 45.34 98 ALA A N 1
ATOM 741 C CA . ALA A 1 98 ? 21.230 4.251 52.264 1.00 45.34 98 ALA A CA 1
ATOM 742 C C . ALA A 1 98 ? 20.156 5.145 52.933 1.00 45.34 98 ALA A C 1
ATOM 744 O O . ALA A 1 98 ? 20.399 5.544 54.074 1.00 45.34 98 ALA A O 1
ATOM 745 N N . PRO A 1 99 ? 18.973 5.455 52.346 1.00 48.62 99 PRO A N 1
ATOM 746 C CA . PRO A 1 99 ? 18.326 4.876 51.159 1.00 48.62 99 PRO A CA 1
ATOM 747 C C . PRO A 1 99 ? 17.728 5.919 50.173 1.00 48.62 99 PRO A C 1
ATOM 749 O O . PRO A 1 99 ? 17.390 7.035 50.558 1.00 48.62 99 PRO A O 1
ATOM 752 N N . SER A 1 100 ? 17.497 5.561 48.904 1.00 41.88 100 SER A N 1
ATOM 753 C CA . SER A 1 100 ? 16.355 6.078 48.111 1.00 41.88 100 SER A CA 1
ATOM 754 C C . SER A 1 100 ? 16.256 5.391 46.747 1.00 41.88 100 SER A C 1
ATOM 756 O O . SER A 1 100 ? 17.144 5.488 45.908 1.00 41.88 100 SER A O 1
ATOM 758 N N . GLU A 1 101 ? 15.132 4.717 46.527 1.00 48.38 101 GLU A N 1
ATOM 759 C CA . GLU A 1 101 ? 14.633 4.318 45.211 1.00 48.38 101 GLU A CA 1
ATOM 760 C C . GLU A 1 101 ? 13.627 5.396 44.759 1.00 48.38 101 GLU A C 1
ATOM 762 O O . GLU A 1 101 ? 12.802 5.830 45.571 1.00 48.38 101 GLU A O 1
ATOM 767 N N . PRO A 1 102 ? 13.699 5.878 43.504 1.00 48.97 102 PRO A N 1
ATOM 768 C CA . PRO A 1 102 ? 12.558 5.639 42.618 1.00 48.97 102 PRO A CA 1
ATOM 769 C C . PRO A 1 102 ? 12.945 5.345 41.152 1.00 48.97 102 PRO A C 1
ATOM 771 O O . PRO A 1 102 ? 13.764 6.034 40.559 1.00 48.97 102 PRO A O 1
ATOM 774 N N . GLN A 1 103 ? 12.298 4.305 40.611 1.00 53.81 103 GLN A N 1
ATOM 775 C CA . GLN A 1 103 ? 11.657 4.111 39.288 1.00 53.81 103 GLN A CA 1
ATOM 776 C C . GLN A 1 103 ? 12.088 4.896 38.006 1.00 53.81 103 GLN A C 1
ATOM 778 O O . GLN A 1 103 ? 12.563 6.024 38.062 1.00 53.81 103 GLN A O 1
ATOM 783 N N . PRO A 1 104 ? 11.844 4.307 36.807 1.00 58.09 104 PRO A N 1
ATOM 784 C CA . PRO A 1 104 ? 12.504 4.628 35.536 1.00 58.09 104 PRO A CA 1
ATOM 785 C C . PRO A 1 104 ? 11.713 5.595 34.624 1.00 58.09 104 PRO A C 1
ATOM 787 O O . PRO A 1 104 ? 10.509 5.439 34.435 1.00 58.09 104 PRO A O 1
ATOM 790 N N . ALA A 1 105 ? 12.415 6.535 33.989 1.00 47.28 105 ALA A N 1
ATOM 791 C CA . ALA A 1 105 ? 11.967 7.432 32.907 1.00 47.28 105 ALA A CA 1
ATOM 792 C C . ALA A 1 105 ? 13.250 7.900 32.171 1.00 47.28 105 ALA A C 1
ATOM 794 O O . ALA A 1 105 ? 14.276 8.052 32.823 1.00 47.28 105 ALA A O 1
ATOM 795 N N . ASP A 1 106 ? 13.395 8.085 30.860 1.00 47.72 106 ASP A N 1
ATOM 796 C CA . ASP A 1 106 ? 12.488 8.303 29.739 1.00 47.72 106 ASP A CA 1
ATOM 797 C C . ASP A 1 106 ? 13.199 7.847 28.448 1.00 47.72 106 ASP A C 1
ATOM 799 O O . ASP A 1 106 ? 14.384 8.121 28.241 1.00 47.72 106 ASP A O 1
ATOM 803 N N . ALA A 1 107 ? 12.471 7.177 27.554 1.00 53.47 107 ALA A N 1
ATOM 804 C CA . ALA A 1 107 ? 12.898 6.934 26.177 1.00 53.47 107 ALA A CA 1
ATOM 805 C C . ALA A 1 107 ? 12.532 8.155 25.301 1.00 53.47 107 ALA A C 1
ATOM 807 O O . ALA A 1 107 ? 11.411 8.653 25.421 1.00 53.47 107 ALA A O 1
ATOM 808 N N . PRO A 1 108 ? 13.416 8.647 24.410 1.00 59.94 108 PRO A N 1
ATOM 809 C CA . PRO A 1 108 ? 13.102 9.787 23.549 1.00 59.94 108 PRO A CA 1
ATOM 810 C C . PRO A 1 108 ? 12.051 9.429 22.472 1.00 59.94 108 PRO A C 1
ATOM 812 O O . PRO A 1 108 ? 12.069 8.311 21.951 1.00 59.94 108 PRO A O 1
ATOM 815 N N . PRO A 1 109 ? 11.142 10.358 22.111 1.00 57.28 109 PRO A N 1
ATOM 816 C CA . PRO A 1 109 ? 10.081 10.115 21.134 1.00 57.28 109 PRO A CA 1
ATOM 817 C C . PRO A 1 109 ? 10.614 10.055 19.691 1.00 57.28 109 PRO A C 1
ATOM 819 O O . PRO A 1 109 ? 11.318 10.954 19.233 1.00 57.28 109 PRO A O 1
ATOM 822 N N . GLU A 1 110 ? 10.229 9.006 18.959 1.00 56.47 110 GLU A N 1
ATOM 823 C CA . GLU A 1 110 ? 10.508 8.825 17.531 1.00 56.47 110 GLU A CA 1
ATOM 824 C C . GLU A 1 110 ? 9.693 9.819 16.688 1.00 56.47 110 GLU A C 1
ATOM 826 O O . GLU A 1 110 ? 8.466 9.742 16.593 1.00 56.47 110 GLU A O 1
ATOM 831 N N . VAL A 1 111 ? 10.393 10.764 16.064 1.00 55.81 111 VAL A N 1
ATOM 832 C CA . VAL A 1 111 ? 9.842 11.682 15.064 1.00 55.81 111 VAL A CA 1
ATOM 833 C C . VAL A 1 111 ? 9.684 10.902 13.750 1.00 55.81 111 VAL A C 1
ATOM 835 O O . VAL A 1 111 ? 10.655 10.282 13.313 1.00 55.81 111 VAL A O 1
ATOM 838 N N . PRO A 1 112 ? 8.506 10.879 13.100 1.00 56.94 112 PRO A N 1
ATOM 839 C CA . PRO A 1 112 ? 8.374 10.257 11.788 1.00 56.94 112 PRO A CA 1
ATOM 840 C C . PRO A 1 112 ? 9.256 11.024 10.799 1.00 56.94 112 PRO A C 1
ATOM 842 O O . PRO A 1 112 ? 9.066 12.221 10.608 1.00 56.94 112 PRO A O 1
ATOM 845 N N . GLU A 1 113 ? 10.230 10.348 10.185 1.00 62.53 113 GLU A N 1
ATOM 846 C CA . GLU A 1 113 ? 11.044 10.920 9.110 1.00 62.53 113 GLU A CA 1
ATOM 847 C C . GLU A 1 113 ? 10.147 11.212 7.897 1.00 62.53 113 GLU A C 1
ATOM 849 O O . GLU A 1 113 ? 9.970 10.390 6.992 1.00 62.53 113 GLU A O 1
ATOM 854 N N . GLU A 1 114 ? 9.537 12.395 7.891 1.00 68.44 114 GLU A N 1
ATOM 855 C CA . GLU A 1 114 ? 8.967 13.003 6.701 1.00 68.44 114 GLU A CA 1
ATOM 856 C C . GLU A 1 114 ? 10.101 13.144 5.686 1.00 68.44 114 GLU A C 1
ATOM 858 O O . GLU A 1 114 ? 11.030 13.935 5.842 1.00 68.44 114 GLU A O 1
ATOM 863 N N . ILE A 1 115 ? 10.068 12.293 4.660 1.00 66.50 115 ILE A N 1
ATOM 864 C CA . ILE A 1 115 ? 11.005 12.353 3.544 1.00 66.50 115 ILE A CA 1
ATOM 865 C C . ILE A 1 115 ? 10.921 13.771 2.977 1.00 66.50 115 ILE A C 1
ATOM 867 O O . ILE A 1 115 ? 9.881 14.134 2.429 1.00 66.50 115 ILE A O 1
ATOM 871 N N . HIS A 1 116 ? 12.003 14.545 3.128 1.00 71.62 116 HIS A N 1
ATOM 872 C CA . HIS A 1 116 ? 12.083 15.929 2.663 1.00 71.62 116 HIS A CA 1
ATOM 873 C C . HIS A 1 116 ? 11.532 16.065 1.230 1.00 71.62 116 HIS A C 1
ATOM 875 O O . HIS A 1 116 ? 11.833 15.208 0.389 1.00 71.62 116 HIS A O 1
ATOM 881 N N . PRO A 1 117 ? 10.763 17.128 0.931 1.00 77.44 117 PRO A N 1
ATOM 882 C CA . PRO A 1 117 ? 10.119 17.319 -0.372 1.00 77.44 117 PRO A CA 1
ATOM 883 C C . PRO A 1 117 ? 11.121 17.270 -1.539 1.00 77.44 117 PRO A C 1
ATOM 885 O O . PRO A 1 117 ? 10.852 16.611 -2.541 1.00 77.44 117 PRO A O 1
ATOM 888 N N . ASP A 1 118 ? 12.336 17.798 -1.358 1.00 75.06 118 ASP A N 1
ATOM 889 C CA . ASP A 1 118 ? 13.429 17.718 -2.344 1.00 75.06 118 ASP A CA 1
ATOM 890 C C . ASP A 1 118 ? 13.810 16.277 -2.724 1.00 75.06 118 ASP A C 1
ATOM 892 O O . ASP A 1 118 ? 14.147 15.977 -3.872 1.00 75.06 118 ASP A O 1
ATOM 896 N N . ARG A 1 119 ? 13.731 15.334 -1.776 1.00 73.06 119 ARG A N 1
ATOM 897 C CA . ARG A 1 119 ? 13.996 13.916 -2.053 1.00 73.06 119 ARG A CA 1
ATOM 898 C C . ARG A 1 119 ? 12.845 13.271 -2.825 1.00 73.06 119 ARG A C 1
ATOM 900 O O . ARG A 1 119 ? 13.091 12.341 -3.590 1.00 73.06 119 ARG A O 1
ATOM 907 N N . GLN A 1 120 ? 11.614 13.754 -2.653 1.00 74.81 120 GLN A N 1
ATOM 908 C CA . GLN A 1 120 ? 10.451 13.302 -3.422 1.00 74.81 120 GLN A CA 1
ATOM 909 C C . GLN A 1 120 ? 10.489 13.819 -4.868 1.00 74.81 120 GLN A C 1
ATOM 911 O O . GLN A 1 120 ? 10.168 13.054 -5.776 1.00 74.81 120 GLN A O 1
ATOM 916 N N . GLU A 1 121 ? 10.953 15.049 -5.104 1.00 70.94 121 GLU A N 1
ATOM 917 C CA . GLU A 1 121 ? 11.143 15.585 -6.462 1.00 70.94 121 GLU A CA 1
ATOM 918 C C . GLU A 1 121 ? 12.284 14.894 -7.220 1.00 70.94 121 GLU A C 1
ATOM 920 O O . GLU A 1 121 ? 12.125 14.546 -8.389 1.00 70.94 121 GLU A O 1
ATOM 925 N N . MET A 1 122 ? 13.403 14.589 -6.558 1.00 71.25 122 MET A N 1
ATOM 926 C CA . MET A 1 122 ? 14.496 13.803 -7.153 1.00 71.25 122 MET A CA 1
ATOM 927 C C . MET A 1 122 ? 14.039 12.403 -7.602 1.00 71.25 122 MET A C 1
ATOM 929 O O . MET A 1 122 ? 14.428 11.934 -8.668 1.00 71.25 122 MET A O 1
ATOM 933 N N . LEU A 1 123 ? 13.167 11.753 -6.823 1.00 73.19 123 LEU A N 1
ATOM 934 C CA . LEU A 1 123 ? 12.569 10.455 -7.168 1.00 73.19 123 LEU A CA 1
ATOM 935 C C . LEU A 1 123 ? 11.517 10.558 -8.286 1.00 73.19 123 LEU A C 1
ATOM 937 O O . LEU A 1 123 ? 11.309 9.593 -9.021 1.00 73.19 123 LEU A O 1
ATOM 941 N N . ALA A 1 124 ? 10.850 11.706 -8.424 1.00 73.38 124 ALA A N 1
ATOM 942 C CA . ALA A 1 124 ? 9.905 11.960 -9.510 1.00 73.38 124 ALA A CA 1
ATOM 943 C C . ALA A 1 124 ? 10.612 12.271 -10.846 1.00 73.38 124 ALA A C 1
ATOM 945 O O . ALA A 1 124 ? 10.090 11.914 -11.903 1.00 73.38 124 ALA A O 1
ATOM 946 N N . ASN A 1 125 ? 11.809 12.866 -10.797 1.00 65.12 125 ASN A N 1
ATOM 947 C CA . ASN A 1 125 ? 12.587 13.292 -11.966 1.00 65.12 125 ASN A CA 1
ATOM 948 C C . ASN A 1 125 ? 13.596 12.245 -12.492 1.00 65.12 125 ASN A C 1
ATOM 950 O O . ASN A 1 125 ? 14.168 12.436 -13.563 1.00 65.12 125 ASN A O 1
ATOM 954 N N . GLU A 1 126 ? 13.782 11.098 -11.825 1.00 57.59 126 GLU A N 1
ATOM 955 C CA . GLU A 1 126 ? 14.701 10.012 -12.246 1.00 57.59 126 GLU A CA 1
ATOM 956 C C . GLU A 1 126 ? 14.326 9.305 -13.579 1.00 57.59 126 GLU A C 1
ATOM 958 O O . GLU A 1 126 ? 14.965 8.334 -13.984 1.00 57.59 126 GLU A O 1
ATOM 963 N N . GLY A 1 127 ? 13.297 9.777 -14.291 1.00 58.62 127 GLY A N 1
ATOM 964 C CA . GLY A 1 127 ? 12.811 9.197 -15.546 1.00 58.62 127 GLY A CA 1
ATOM 965 C C . GLY A 1 127 ? 13.291 9.864 -16.838 1.00 58.62 127 GLY A C 1
ATOM 966 O O . GLY A 1 127 ? 13.022 9.311 -17.905 1.00 58.62 127 GLY A O 1
ATOM 967 N N . GLU A 1 128 ? 13.969 11.012 -16.774 1.00 66.94 128 GLU A N 1
ATOM 968 C CA . GLU A 1 128 ? 14.385 11.768 -17.963 1.00 66.94 128 GLU A CA 1
ATOM 969 C C . GLU A 1 128 ? 15.899 12.006 -17.954 1.00 66.94 128 GLU A C 1
ATOM 971 O O . GLU A 1 128 ? 16.413 13.091 -17.699 1.00 66.94 128 GLU A O 1
ATOM 976 N N . LEU A 1 129 ? 16.640 10.928 -18.217 1.00 63.81 129 LEU A N 1
ATOM 977 C CA . LEU A 1 129 ? 18.050 11.026 -18.581 1.00 63.81 129 LEU A CA 1
ATOM 978 C C . LEU A 1 129 ? 18.151 11.734 -19.946 1.00 63.81 129 LEU A C 1
ATOM 980 O O . LEU A 1 129 ? 17.440 11.331 -20.874 1.00 63.81 129 LEU A O 1
ATOM 984 N N . PRO A 1 130 ? 19.028 12.745 -20.114 1.00 61.53 130 PRO A N 1
ATOM 985 C CA . PRO A 1 130 ? 19.242 13.369 -21.412 1.00 61.53 130 PRO A CA 1
ATOM 986 C C . PRO A 1 130 ? 19.662 12.304 -22.428 1.00 61.53 130 PRO A C 1
ATOM 988 O O . PRO A 1 130 ? 20.555 11.490 -22.188 1.00 61.53 130 PRO A O 1
ATOM 991 N N . ASN A 1 131 ? 18.960 12.296 -23.558 1.00 59.31 131 ASN A N 1
ATOM 992 C CA . ASN A 1 131 ? 19.106 11.313 -24.621 1.00 59.31 131 ASN A CA 1
ATOM 993 C C . ASN A 1 131 ? 20.570 11.285 -25.121 1.00 59.31 131 ASN A C 1
ATOM 995 O O . ASN A 1 131 ? 21.045 12.310 -25.615 1.00 59.31 131 ASN A O 1
ATOM 999 N N . PRO A 1 132 ? 21.294 10.148 -25.049 1.00 60.97 132 PRO A N 1
ATOM 1000 C CA . PRO A 1 132 ? 22.710 10.071 -25.435 1.00 60.97 132 PRO A CA 1
ATOM 1001 C C . PRO A 1 132 ? 22.971 10.336 -26.932 1.00 60.97 132 PRO A C 1
ATOM 1003 O O . PRO A 1 132 ? 24.121 10.441 -27.351 1.00 60.97 132 PRO A O 1
ATOM 1006 N N . ASN A 1 133 ? 21.919 10.495 -27.742 1.00 56.78 133 ASN A N 1
ATOM 1007 C CA . ASN A 1 133 ? 21.998 10.778 -29.176 1.00 56.78 133 ASN A CA 1
ATOM 1008 C C . ASN A 1 133 ? 22.266 12.254 -29.545 1.00 56.78 133 ASN A C 1
ATOM 1010 O O . ASN A 1 133 ? 22.283 12.572 -30.732 1.00 56.78 133 ASN A O 1
ATOM 1014 N N . THR A 1 134 ? 22.494 13.164 -28.590 1.00 56.34 134 THR A N 1
ATOM 1015 C CA . THR A 1 134 ? 22.967 14.535 -28.897 1.00 56.34 134 THR A CA 1
ATOM 1016 C C . THR A 1 134 ? 24.494 14.659 -28.956 1.00 56.34 134 THR A C 1
ATOM 1018 O O . THR A 1 134 ? 25.009 15.716 -29.323 1.00 56.34 134 THR A O 1
ATOM 1021 N N . ILE A 1 135 ? 25.242 13.582 -28.687 1.00 53.09 135 ILE A N 1
ATOM 1022 C CA . ILE A 1 135 ? 26.679 13.524 -28.979 1.00 53.09 135 ILE A CA 1
ATOM 1023 C C . ILE A 1 135 ? 26.836 13.261 -30.481 1.00 53.09 135 ILE A C 1
ATOM 1025 O O . ILE A 1 135 ? 26.743 12.129 -30.953 1.00 53.09 135 ILE A O 1
ATOM 1029 N N . ALA A 1 136 ? 27.043 14.329 -31.250 1.00 56.25 136 ALA A N 1
ATOM 1030 C CA . ALA A 1 136 ? 27.301 14.271 -32.683 1.00 56.25 136 ALA A CA 1
ATOM 1031 C C . ALA A 1 136 ? 28.619 13.528 -32.985 1.00 56.25 136 ALA A C 1
ATOM 1033 O O . ALA A 1 136 ? 29.687 14.131 -33.088 1.00 56.25 136 ALA A O 1
ATOM 1034 N N . VAL A 1 137 ? 28.550 12.206 -33.159 1.00 52.38 137 VAL A N 1
ATOM 1035 C CA . VAL A 1 137 ? 29.641 11.420 -33.746 1.00 52.38 137 VAL A CA 1
ATOM 1036 C C . VAL A 1 137 ? 29.666 11.699 -35.251 1.00 52.38 137 VAL A C 1
ATOM 1038 O O . VAL A 1 137 ? 28.694 11.463 -35.970 1.00 52.38 137 VAL A O 1
ATOM 1041 N N . ARG A 1 138 ? 30.781 12.260 -35.729 1.00 49.84 138 ARG A N 1
ATOM 1042 C CA . ARG A 1 138 ? 31.021 12.568 -37.144 1.00 49.84 138 ARG A CA 1
ATOM 1043 C C . ARG A 1 138 ? 30.888 11.306 -38.009 1.00 49.84 138 ARG A C 1
ATOM 1045 O O . ARG A 1 138 ? 31.553 10.305 -37.766 1.00 49.84 138 ARG A O 1
ATOM 1052 N N . ARG A 1 139 ? 30.043 11.400 -39.040 1.00 46.34 139 ARG A N 1
ATOM 1053 C CA . ARG A 1 139 ? 29.803 10.391 -40.082 1.00 46.34 139 ARG A CA 1
ATOM 1054 C C . ARG A 1 139 ? 31.079 10.080 -40.880 1.00 46.34 139 ARG A C 1
ATOM 1056 O O . ARG A 1 139 ? 31.748 10.994 -41.356 1.00 46.34 139 ARG A O 1
ATOM 1063 N N . LYS A 1 140 ? 31.343 8.792 -41.099 1.00 53.28 140 LYS A N 1
ATOM 1064 C CA . LYS A 1 140 ? 32.157 8.236 -42.194 1.00 53.28 140 LYS A CA 1
ATOM 1065 C C . LYS A 1 140 ? 31.391 7.015 -42.738 1.00 53.28 140 LYS A C 1
ATOM 1067 O O . LYS A 1 140 ? 30.620 6.452 -41.970 1.00 53.28 140 LYS A O 1
ATOM 1072 N N . HIS A 1 141 ? 31.618 6.647 -44.006 1.00 36.88 141 HIS A N 1
ATOM 1073 C CA . HIS A 1 141 ? 30.891 5.681 -44.873 1.00 36.88 141 HIS A CA 1
ATOM 1074 C C . HIS A 1 141 ? 29.811 6.369 -45.742 1.00 36.88 141 HIS A C 1
ATOM 1076 O O . HIS A 1 141 ? 28.946 7.044 -45.199 1.00 36.88 141 HIS A O 1
ATOM 1082 N N . GLY A 1 142 ? 29.819 6.350 -47.082 1.00 39.69 142 GLY A N 1
ATOM 1083 C CA . GLY A 1 142 ? 30.536 5.516 -48.055 1.00 39.69 142 GLY A CA 1
ATOM 1084 C C . GLY A 1 142 ? 29.686 4.311 -48.475 1.00 39.69 142 GLY A C 1
ATOM 1085 O O . GLY A 1 142 ? 29.499 3.454 -47.621 1.00 39.69 142 GLY A O 1
ATOM 1086 N N . SER A 1 143 ? 29.267 4.296 -49.757 1.00 39.28 143 SER A N 1
ATOM 1087 C CA . SER A 1 143 ? 28.696 3.179 -50.555 1.00 39.28 143 SER A CA 1
ATOM 1088 C C . SER A 1 143 ? 27.281 2.696 -50.133 1.00 39.28 143 SER A C 1
ATOM 1090 O O . SER A 1 143 ? 26.944 2.743 -48.958 1.00 39.28 143 SER A O 1
ATOM 1092 N N . ASP A 1 144 ? 26.309 2.324 -50.976 1.00 37.69 144 ASP A N 1
ATOM 1093 C CA . ASP A 1 144 ? 26.235 1.919 -52.385 1.00 37.69 144 ASP A CA 1
ATOM 1094 C C . ASP A 1 144 ? 24.836 2.263 -52.952 1.00 37.69 144 ASP A C 1
ATOM 1096 O O . ASP A 1 144 ? 23.822 2.077 -52.273 1.00 37.69 144 ASP A O 1
ATOM 1100 N N . GLU A 1 145 ? 24.776 2.734 -54.201 1.00 40.66 145 GLU A N 1
ATOM 1101 C CA . GLU A 1 145 ? 23.550 2.787 -55.004 1.00 40.66 145 GLU A CA 1
ATOM 1102 C C . GLU A 1 145 ? 23.391 1.468 -55.769 1.00 40.66 145 GLU A C 1
ATOM 1104 O O . GLU A 1 145 ? 24.296 1.045 -56.484 1.00 40.66 145 GLU A O 1
ATOM 1109 N N . ALA A 1 146 ? 22.228 0.829 -55.642 1.00 40.25 146 ALA A N 1
ATOM 1110 C CA . ALA A 1 146 ? 21.809 -0.274 -56.498 1.00 40.25 146 ALA A CA 1
ATOM 1111 C C . ALA A 1 146 ? 20.358 -0.027 -56.921 1.00 40.25 146 ALA A C 1
ATOM 1113 O O . ALA A 1 146 ? 19.432 -0.135 -56.113 1.00 40.25 146 ALA A O 1
ATOM 1114 N N . GLN A 1 147 ? 20.179 0.337 -58.189 1.00 41.25 147 GLN A N 1
ATOM 1115 C CA . GLN A 1 147 ? 18.886 0.520 -58.834 1.00 41.25 147 GLN A CA 1
ATOM 1116 C C . GLN A 1 147 ? 18.895 -0.279 -60.150 1.00 41.25 147 GLN A C 1
ATOM 1118 O O . GLN A 1 147 ? 19.459 0.162 -61.142 1.00 41.25 147 GLN A O 1
ATOM 1123 N N . GLU A 1 148 ? 18.269 -1.458 -60.148 1.00 35.38 148 GLU A N 1
ATOM 1124 C CA . GLU A 1 148 ? 17.847 -2.215 -61.341 1.00 35.38 148 GLU A CA 1
ATOM 1125 C C . GLU A 1 148 ? 16.391 -2.648 -61.098 1.00 35.38 148 GLU A C 1
ATOM 1127 O O . GLU A 1 148 ? 16.072 -3.143 -60.019 1.00 35.38 148 GLU A O 1
ATOM 1132 N N . GLY A 1 149 ? 15.437 -2.250 -61.948 1.00 36.91 149 GLY A N 1
ATOM 1133 C CA . GLY A 1 149 ? 14.881 -3.084 -63.030 1.00 36.91 149 GLY A CA 1
ATOM 1134 C C . GLY A 1 149 ? 13.542 -3.696 -62.569 1.00 36.91 149 GLY A C 1
ATOM 1135 O O . GLY A 1 149 ? 13.409 -4.088 -61.420 1.00 36.91 149 GLY A O 1
ATOM 1136 N N . GLY A 1 150 ? 12.447 -3.783 -63.315 1.00 36.62 150 GLY A N 1
ATOM 1137 C CA . GLY A 1 150 ? 12.078 -3.411 -64.670 1.00 36.62 150 GLY A CA 1
ATOM 1138 C C . GLY A 1 150 ? 10.549 -3.561 -64.765 1.00 36.62 150 GLY A C 1
ATOM 1139 O O . GLY A 1 150 ? 9.939 -4.303 -63.992 1.00 36.62 150 GLY A O 1
ATOM 1140 N N . SER A 1 151 ? 9.916 -2.821 -65.668 1.00 39.91 151 SER A N 1
ATOM 1141 C CA . SER A 1 151 ? 8.504 -2.986 -66.016 1.00 39.91 151 SER A CA 1
ATOM 1142 C C . SER A 1 151 ? 8.430 -3.570 -67.418 1.00 39.91 151 SER A C 1
ATOM 1144 O O . SER A 1 151 ? 8.773 -2.871 -68.368 1.00 39.91 151 SER A O 1
ATOM 1146 N N . ASP A 1 152 ? 7.974 -4.812 -67.542 1.00 37.25 152 ASP A N 1
ATOM 1147 C CA . ASP A 1 152 ? 7.509 -5.342 -68.818 1.00 37.25 152 ASP A CA 1
ATOM 1148 C C . ASP A 1 152 ? 6.174 -6.056 -68.611 1.00 37.25 152 ASP A C 1
ATOM 1150 O O . ASP A 1 152 ? 5.997 -6.854 -67.686 1.00 37.25 152 ASP A O 1
ATOM 1154 N N . ALA A 1 153 ? 5.210 -5.649 -69.425 1.00 46.88 153 ALA A N 1
ATOM 1155 C CA . ALA A 1 153 ? 3.822 -6.053 -69.382 1.00 46.88 153 ALA A CA 1
ATOM 1156 C C . ALA A 1 153 ? 3.601 -7.080 -70.494 1.00 46.88 153 ALA A C 1
ATOM 1158 O O . ALA A 1 153 ? 3.702 -6.750 -71.671 1.00 46.88 153 ALA A O 1
ATOM 1159 N N . GLY A 1 154 ? 3.285 -8.315 -70.107 1.00 42.59 154 GLY A N 1
ATOM 1160 C CA . GLY A 1 154 ? 2.963 -9.414 -71.012 1.00 42.59 154 GLY A CA 1
ATOM 1161 C C . GLY A 1 154 ? 1.630 -10.060 -70.640 1.00 42.59 154 GLY A C 1
ATOM 1162 O O . GLY A 1 154 ? 1.397 -10.417 -69.490 1.00 42.59 154 GLY A O 1
ATOM 1163 N N . ASP A 1 155 ? 0.781 -10.146 -71.651 1.00 44.94 155 ASP A N 1
ATOM 1164 C CA . ASP A 1 155 ? -0.611 -10.581 -71.739 1.00 44.94 155 ASP A CA 1
ATOM 1165 C C . ASP A 1 155 ? -0.832 -12.103 -71.550 1.00 44.94 155 ASP A C 1
ATOM 1167 O O . ASP A 1 155 ? -0.044 -12.898 -72.062 1.00 44.94 155 ASP A O 1
ATOM 1171 N N . ALA A 1 156 ? -1.907 -12.491 -70.839 1.00 49.12 156 ALA A N 1
ATOM 1172 C CA . ALA A 1 156 ? -2.651 -13.763 -70.965 1.00 49.12 156 ALA A CA 1
ATOM 1173 C C . ALA A 1 156 ? -3.852 -13.816 -69.976 1.00 49.12 156 ALA A C 1
ATOM 1175 O O . ALA A 1 156 ? -3.641 -13.687 -68.765 1.00 49.12 156 ALA A O 1
ATOM 1176 N N . PRO A 1 157 ? -5.100 -14.068 -70.427 1.00 61.03 157 PRO A N 1
ATOM 1177 C CA . PRO A 1 157 ? -6.221 -14.395 -69.547 1.00 61.03 157 PRO A CA 1
ATOM 1178 C C . PRO A 1 157 ? -6.417 -15.919 -69.456 1.00 61.03 157 PRO A C 1
ATOM 1180 O O . PRO A 1 157 ? -6.960 -16.534 -70.371 1.00 61.03 157 PRO A O 1
ATOM 1183 N N . ASP A 1 158 ? -5.992 -16.521 -68.341 1.00 52.31 158 ASP A N 1
ATOM 1184 C CA . ASP A 1 158 ? -6.268 -17.925 -68.004 1.00 52.31 158 ASP A CA 1
ATOM 1185 C C . ASP A 1 158 ? -7.218 -18.037 -66.798 1.00 52.31 158 ASP A C 1
ATOM 1187 O O . ASP A 1 158 ? -7.289 -17.169 -65.923 1.00 52.31 158 ASP A O 1
ATOM 1191 N N . VAL A 1 159 ? -8.002 -19.103 -66.821 1.00 53.12 159 VAL A N 1
ATOM 1192 C CA . VAL A 1 159 ? -9.349 -19.252 -66.279 1.00 53.12 159 VAL A CA 1
ATOM 1193 C C . VAL A 1 159 ? -9.323 -19.798 -64.840 1.00 53.12 159 VAL A C 1
ATOM 1195 O O . VAL A 1 159 ? -8.527 -20.665 -64.496 1.00 53.12 159 VAL A O 1
ATOM 1198 N N . ASP A 1 160 ? -10.216 -19.281 -63.990 1.00 55.22 160 ASP A N 1
ATOM 1199 C CA . ASP A 1 160 ? -10.760 -19.885 -62.760 1.00 55.22 160 ASP A CA 1
ATOM 1200 C C . ASP A 1 160 ? -9.841 -20.737 -61.859 1.00 55.22 160 ASP A C 1
ATOM 1202 O O . ASP A 1 160 ? -10.045 -21.933 -61.639 1.00 55.22 160 ASP A O 1
ATOM 1206 N N . ARG A 1 161 ? -8.931 -20.068 -61.144 1.00 57.72 161 ARG A N 1
ATOM 1207 C CA . ARG A 1 161 ? -8.490 -20.522 -59.816 1.00 57.72 161 ARG A CA 1
ATOM 1208 C C . ARG A 1 161 ? -8.833 -19.450 -58.786 1.00 57.72 161 ARG A C 1
ATOM 1210 O O . ARG A 1 161 ? -8.020 -18.585 -58.471 1.00 57.72 161 ARG A O 1
ATOM 1217 N N . TYR A 1 162 ? -10.060 -19.504 -58.261 1.00 60.75 162 TYR A N 1
ATOM 1218 C CA . TYR A 1 162 ? -10.526 -18.654 -57.159 1.00 60.75 162 TYR A CA 1
ATOM 1219 C C . TYR A 1 162 ? -9.857 -19.088 -55.841 1.00 60.75 162 TYR A C 1
ATOM 1221 O O . TYR A 1 162 ? -10.501 -19.580 -54.917 1.00 60.75 162 TYR A O 1
ATOM 1229 N N . GLU A 1 163 ? -8.533 -18.943 -55.744 1.00 67.56 163 GLU A N 1
ATOM 1230 C CA . GLU A 1 163 ? -7.884 -18.944 -54.440 1.00 67.56 163 GLU A CA 1
ATOM 1231 C C . GLU A 1 163 ? -8.269 -17.639 -53.731 1.00 67.56 163 GLU A C 1
ATOM 1233 O O . GLU A 1 163 ? -8.028 -16.552 -54.272 1.00 67.56 163 GLU A O 1
ATOM 1238 N N . PRO A 1 164 ? -8.872 -17.694 -52.529 1.00 71.62 164 PRO A N 1
ATOM 1239 C CA . PRO A 1 164 ? -9.181 -16.486 -51.785 1.00 71.62 164 PRO A CA 1
ATOM 124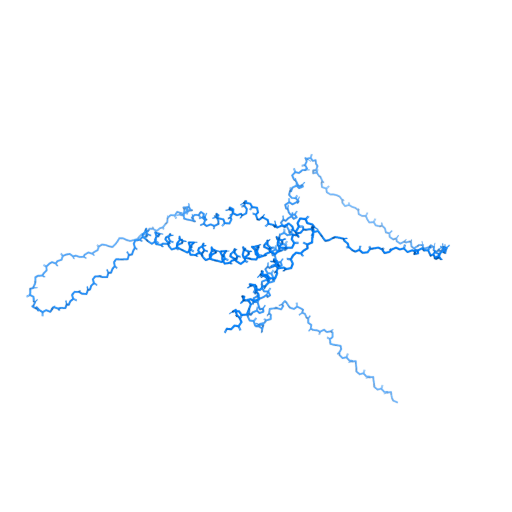0 C C . PRO A 1 164 ? -7.876 -15.723 -51.558 1.00 71.62 164 PRO A C 1
ATOM 1242 O O . PRO A 1 164 ? -6.957 -16.224 -50.903 1.00 71.62 164 PRO A O 1
ATOM 1245 N N . ARG A 1 165 ? -7.783 -14.513 -52.133 1.00 71.38 165 ARG A N 1
ATOM 1246 C CA . ARG A 1 165 ? -6.642 -13.604 -51.966 1.00 71.38 165 ARG A CA 1
ATOM 1247 C C . ARG A 1 165 ? -6.284 -13.555 -50.487 1.00 71.38 165 ARG A C 1
ATOM 1249 O O . ARG A 1 165 ? -7.048 -13.024 -49.681 1.00 71.38 165 ARG A O 1
ATOM 1256 N N . LYS A 1 166 ? -5.126 -14.127 -50.141 1.00 74.62 166 LYS A N 1
ATOM 1257 C CA . LYS A 1 166 ? -4.639 -14.176 -48.760 1.00 74.62 166 LYS A CA 1
ATOM 1258 C C . LYS A 1 166 ? -4.716 -12.761 -48.178 1.00 74.62 166 LYS A C 1
ATOM 1260 O O . LYS A 1 166 ? -4.234 -11.827 -48.831 1.00 74.62 166 LYS A O 1
ATOM 1265 N N . PRO A 1 167 ? -5.334 -12.576 -47.000 1.00 78.56 167 PRO A N 1
ATOM 1266 C CA . PRO A 1 167 ? -5.529 -11.252 -46.434 1.00 78.56 167 PRO A CA 1
ATOM 1267 C C . PRO A 1 167 ? -4.180 -10.539 -46.335 1.00 78.56 167 PRO A C 1
ATOM 1269 O O . PRO A 1 167 ? -3.189 -11.101 -45.855 1.00 78.56 167 PRO A O 1
ATOM 1272 N N . ARG A 1 168 ? -4.131 -9.304 -46.850 1.00 79.44 168 ARG A N 1
ATOM 1273 C CA . ARG A 1 168 ? -2.921 -8.477 -46.802 1.00 79.44 168 ARG A CA 1
ATOM 1274 C C . ARG A 1 168 ? -2.529 -8.322 -45.338 1.00 79.44 168 ARG A C 1
ATOM 1276 O O . ARG A 1 168 ? -3.356 -7.954 -44.507 1.00 79.44 168 ARG A O 1
ATOM 1283 N N . ARG A 1 169 ? -1.270 -8.629 -45.026 1.00 83.94 169 ARG A N 1
ATOM 1284 C CA . ARG A 1 169 ? -0.762 -8.552 -43.653 1.00 83.94 169 ARG A CA 1
ATOM 1285 C C . ARG A 1 169 ? -0.966 -7.132 -43.107 1.00 83.94 169 ARG A C 1
ATOM 1287 O O . ARG A 1 169 ? -0.728 -6.176 -43.853 1.00 83.94 169 ARG A O 1
ATOM 1294 N N . PRO A 1 170 ? -1.375 -6.982 -41.834 1.00 83.75 170 PRO A N 1
ATOM 1295 C CA . PRO A 1 170 ? -1.526 -5.666 -41.233 1.00 83.75 170 PRO A CA 1
ATOM 1296 C C . PRO A 1 170 ? -0.193 -4.916 -41.280 1.00 83.75 170 PRO A C 1
ATOM 1298 O O . PRO A 1 170 ? 0.883 -5.503 -41.109 1.00 83.75 170 PRO A O 1
ATOM 1301 N N . ARG A 1 171 ? -0.268 -3.610 -41.554 1.00 84.12 171 ARG A N 1
ATOM 1302 C CA . ARG A 1 171 ? 0.910 -2.741 -41.576 1.00 84.12 171 ARG A CA 1
ATOM 1303 C C . ARG A 1 171 ? 1.544 -2.717 -40.188 1.00 84.12 171 ARG A C 1
ATOM 1305 O O . ARG A 1 171 ? 0.851 -2.697 -39.175 1.00 84.12 171 ARG A O 1
ATOM 1312 N N . LYS A 1 172 ? 2.876 -2.743 -40.150 1.00 89.44 172 LYS A N 1
ATOM 1313 C CA . LYS A 1 172 ? 3.621 -2.612 -38.895 1.00 89.44 172 LYS A CA 1
ATOM 1314 C C . LYS A 1 172 ? 3.413 -1.187 -38.366 1.00 89.44 172 LYS A C 1
ATOM 1316 O O . LYS A 1 172 ? 3.523 -0.265 -39.175 1.00 89.44 172 LYS A O 1
ATOM 1321 N N . PRO A 1 173 ? 3.159 -1.003 -37.059 1.00 90.06 173 PRO A N 1
ATOM 1322 C CA . PRO A 1 173 ? 2.971 0.327 -36.504 1.00 90.06 173 PRO A CA 1
ATOM 1323 C C . PRO A 1 173 ? 4.225 1.178 -36.710 1.00 90.06 173 PRO A C 1
ATOM 1325 O O . PRO A 1 173 ? 5.357 0.685 -36.574 1.00 90.06 173 PRO A O 1
ATOM 1328 N N . GLY A 1 174 ? 4.005 2.445 -37.050 1.00 91.38 174 GLY A N 1
ATOM 1329 C CA . GLY A 1 174 ? 5.053 3.442 -37.238 1.00 91.38 174 GLY A CA 1
ATOM 1330 C C . GLY A 1 174 ? 5.823 3.723 -35.944 1.00 91.38 174 GLY A C 1
ATOM 1331 O O . GLY A 1 174 ? 5.414 3.343 -34.848 1.00 91.38 174 GLY A O 1
ATOM 1332 N N . TYR A 1 175 ? 6.968 4.400 -36.049 1.00 91.25 175 TYR A N 1
ATOM 1333 C CA . TYR A 1 175 ? 7.788 4.755 -34.882 1.00 91.25 175 TYR A CA 1
ATOM 1334 C C . TYR A 1 175 ? 7.016 5.606 -33.859 1.00 91.25 175 TYR A C 1
ATOM 1336 O O . TYR A 1 175 ? 7.040 5.313 -32.667 1.00 91.25 175 TYR A O 1
ATOM 1344 N N . TYR A 1 176 ? 6.269 6.601 -34.340 1.00 91.62 176 TYR A N 1
ATOM 1345 C CA . TYR A 1 176 ? 5.460 7.486 -33.503 1.00 91.62 176 TYR A CA 1
ATOM 1346 C C . TYR A 1 176 ? 4.304 6.748 -32.810 1.00 91.62 176 TYR A C 1
ATOM 1348 O O . TYR A 1 176 ? 4.086 6.909 -31.613 1.00 91.62 176 TYR A O 1
ATOM 1356 N N . GLU A 1 177 ? 3.633 5.838 -33.518 1.00 92.12 177 GLU A N 1
ATOM 1357 C CA . GLU A 1 177 ? 2.573 4.995 -32.947 1.00 92.12 177 GLU A CA 1
ATOM 1358 C C . GLU A 1 177 ? 3.107 4.085 -31.831 1.00 92.12 177 GLU A C 1
ATOM 1360 O O . GLU A 1 177 ? 2.453 3.897 -30.807 1.00 92.12 177 GLU A O 1
ATOM 1365 N N . LYS A 1 178 ? 4.334 3.563 -31.976 1.00 91.62 178 LYS A N 1
ATOM 1366 C CA . LYS A 1 178 ? 4.997 2.795 -30.910 1.00 91.62 178 LYS A CA 1
ATOM 1367 C C . LYS A 1 178 ? 5.315 3.654 -29.686 1.00 91.62 178 LYS A C 1
ATOM 1369 O O . LYS A 1 178 ? 5.222 3.149 -28.570 1.00 91.62 178 LYS A O 1
ATOM 1374 N N . GLN A 1 179 ? 5.684 4.922 -29.876 1.00 93.06 179 GLN A N 1
ATOM 1375 C CA . GLN A 1 179 ? 5.931 5.847 -28.767 1.00 93.06 179 GLN A CA 1
ATOM 1376 C C . GLN A 1 179 ? 4.642 6.197 -28.023 1.00 93.06 179 GLN A C 1
ATOM 1378 O O . GLN A 1 179 ? 4.635 6.148 -26.794 1.00 93.06 179 GLN A O 1
ATOM 1383 N N . LEU A 1 180 ? 3.546 6.460 -28.743 1.00 95.38 180 LEU A N 1
ATOM 1384 C CA . LEU A 1 180 ? 2.231 6.672 -28.134 1.00 95.38 180 LEU A CA 1
ATOM 1385 C C . LEU A 1 180 ? 1.780 5.436 -27.350 1.00 95.38 180 LEU A C 1
ATOM 1387 O O . LEU A 1 180 ? 1.453 5.552 -26.173 1.00 95.38 180 LEU A O 1
ATOM 1391 N N . ALA A 1 181 ? 1.895 4.241 -27.934 1.00 92.94 181 ALA A N 1
ATOM 1392 C CA . ALA A 1 181 ? 1.562 2.997 -27.243 1.00 92.94 181 ALA A CA 1
ATOM 1393 C C . ALA A 1 181 ? 2.423 2.774 -25.985 1.00 92.94 181 ALA A C 1
ATOM 1395 O O . ALA A 1 181 ? 1.947 2.252 -24.977 1.00 92.94 181 ALA A O 1
ATOM 1396 N N . HIS A 1 182 ? 3.698 3.168 -26.012 1.00 93.19 182 HIS A N 1
ATOM 1397 C CA . HIS A 1 182 ? 4.566 3.083 -24.840 1.00 93.19 182 HIS A CA 1
ATOM 1398 C C . HIS A 1 182 ? 4.185 4.114 -23.764 1.00 93.19 182 HIS A C 1
ATOM 1400 O O . HIS A 1 182 ? 4.210 3.799 -22.572 1.00 93.19 182 HIS A O 1
ATOM 1406 N N . ALA A 1 183 ? 3.800 5.327 -24.165 1.00 94.00 183 ALA A N 1
ATOM 1407 C CA . ALA A 1 183 ? 3.316 6.362 -23.256 1.00 94.00 183 ALA A CA 1
ATOM 1408 C C . ALA A 1 183 ? 1.994 5.951 -22.590 1.00 94.00 183 ALA A C 1
ATOM 1410 O O . ALA A 1 183 ? 1.850 6.071 -21.374 1.00 94.00 183 ALA A O 1
ATOM 1411 N N . GLU A 1 184 ? 1.066 5.387 -23.361 1.00 94.19 184 GLU A N 1
ATOM 1412 C CA . GLU A 1 184 ? -0.206 4.860 -22.866 1.00 94.19 184 GLU A CA 1
ATOM 1413 C C . GLU A 1 184 ? 0.002 3.709 -21.886 1.00 94.19 184 GLU A C 1
ATOM 1415 O O . GLU A 1 184 ? -0.581 3.720 -20.805 1.00 94.19 184 GLU A O 1
ATOM 1420 N N . ARG A 1 185 ? 0.892 2.759 -22.199 1.00 93.88 185 ARG A N 1
ATOM 1421 C CA . ARG A 1 185 ? 1.241 1.664 -21.280 1.00 93.88 185 ARG A CA 1
ATOM 1422 C C . ARG A 1 185 ? 1.808 2.183 -19.965 1.00 93.88 185 ARG A C 1
ATOM 1424 O O . ARG A 1 185 ? 1.375 1.741 -18.906 1.00 93.88 185 ARG A O 1
ATOM 1431 N N . LYS A 1 186 ? 2.720 3.159 -20.021 1.00 95.75 186 LYS A N 1
ATOM 1432 C CA . LYS A 1 186 ? 3.306 3.773 -18.821 1.00 95.75 186 LYS A CA 1
ATOM 1433 C C . LYS A 1 186 ? 2.253 4.523 -17.997 1.00 95.75 186 LYS A C 1
ATOM 1435 O O . LYS A 1 186 ? 2.271 4.454 -16.770 1.00 95.75 186 LYS A O 1
ATOM 1440 N N . LYS A 1 187 ? 1.311 5.208 -18.655 1.00 95.19 187 LYS A N 1
ATOM 1441 C CA . LYS A 1 187 ? 0.189 5.888 -17.992 1.00 95.19 187 LYS A CA 1
ATOM 1442 C C . LYS A 1 187 ? -0.765 4.888 -17.333 1.00 95.19 187 LYS A C 1
ATOM 1444 O O . LYS A 1 187 ? -1.109 5.073 -16.170 1.00 95.19 187 LYS A O 1
ATOM 1449 N N . ALA A 1 188 ? -1.127 3.818 -18.037 1.00 94.81 188 ALA A N 1
ATOM 1450 C CA . ALA A 1 188 ? -2.004 2.769 -17.529 1.00 94.81 188 ALA A CA 1
ATOM 1451 C C . ALA A 1 188 ? -1.378 2.017 -16.342 1.00 94.81 188 ALA A C 1
ATOM 1453 O O . ALA A 1 188 ? -2.054 1.763 -15.351 1.00 94.81 188 ALA A O 1
ATOM 1454 N N . GLU A 1 189 ? -0.078 1.717 -16.390 1.00 93.12 189 GLU A N 1
ATOM 1455 C CA . GLU A 1 189 ? 0.641 1.099 -15.270 1.00 93.12 189 GLU A CA 1
ATOM 1456 C C . GLU A 1 189 ? 0.689 2.025 -14.044 1.00 93.12 189 GLU A C 1
ATOM 1458 O O . GLU A 1 189 ? 0.438 1.591 -12.917 1.00 93.12 189 GLU A O 1
ATOM 1463 N N . ALA A 1 190 ? 0.957 3.318 -14.252 1.00 91.75 190 ALA A N 1
ATOM 1464 C CA . ALA A 1 190 ? 0.950 4.302 -13.174 1.00 91.75 190 ALA A CA 1
ATOM 1465 C C . ALA A 1 190 ? -0.441 4.449 -12.539 1.00 91.75 190 ALA A C 1
ATOM 1467 O O . ALA A 1 190 ? -0.556 4.578 -11.318 1.00 91.75 190 ALA A O 1
ATOM 1468 N N . GLU A 1 191 ? -1.499 4.407 -13.346 1.00 92.38 191 GLU A N 1
ATOM 1469 C CA . GLU A 1 191 ? -2.881 4.448 -12.875 1.00 92.38 191 GLU A CA 1
ATOM 1470 C C . GLU A 1 191 ? -3.265 3.174 -12.117 1.00 92.38 191 GLU A C 1
ATOM 1472 O O . GLU A 1 191 ? -3.797 3.270 -11.013 1.00 92.38 191 GLU A O 1
ATOM 1477 N N . ALA A 1 192 ? -2.903 1.994 -12.627 1.00 94.19 192 ALA A N 1
ATOM 1478 C CA . ALA A 1 192 ? -3.118 0.726 -11.935 1.00 94.19 192 ALA A CA 1
ATOM 1479 C C . ALA A 1 192 ? -2.417 0.706 -10.568 1.00 94.19 192 ALA A C 1
ATOM 1481 O O . ALA A 1 192 ? -3.023 0.347 -9.557 1.00 94.19 192 ALA A O 1
ATOM 1482 N N . ARG A 1 193 ? -1.170 1.190 -10.503 1.00 91.19 193 ARG A N 1
ATOM 1483 C CA . ARG A 1 193 ? -0.420 1.306 -9.246 1.00 91.19 193 ARG A CA 1
ATOM 1484 C C . ARG A 1 193 ? -1.072 2.288 -8.270 1.00 91.19 193 ARG A C 1
ATOM 1486 O O . ARG A 1 193 ? -1.102 2.029 -7.069 1.00 91.19 193 ARG A O 1
ATOM 1493 N N . ARG A 1 194 ? -1.607 3.412 -8.758 1.00 91.25 194 ARG A N 1
ATOM 1494 C CA . ARG A 1 194 ? -2.358 4.370 -7.927 1.00 91.25 194 ARG A CA 1
ATOM 1495 C C . ARG A 1 194 ? -3.654 3.758 -7.406 1.00 91.25 194 ARG A C 1
ATOM 1497 O O . ARG A 1 194 ? -3.930 3.891 -6.217 1.00 91.25 194 ARG A O 1
ATOM 1504 N N . ALA A 1 195 ? -4.400 3.058 -8.257 1.00 93.06 195 ALA A N 1
ATOM 1505 C CA . ALA A 1 195 ? -5.644 2.396 -7.886 1.00 93.06 195 ALA A CA 1
ATOM 1506 C C . ALA A 1 195 ? -5.411 1.299 -6.833 1.00 93.06 195 ALA A C 1
ATOM 1508 O O . ALA A 1 195 ? -6.152 1.217 -5.856 1.00 93.06 195 ALA A O 1
ATOM 1509 N N . GLU A 1 196 ? -4.348 0.501 -6.964 1.00 93.06 196 GLU A N 1
ATOM 1510 C CA . GLU A 1 196 ? -3.987 -0.510 -5.963 1.00 93.06 196 GLU A CA 1
ATOM 1511 C C . GLU A 1 196 ? -3.634 0.128 -4.609 1.00 93.06 196 GLU A C 1
ATOM 1513 O O . GLU A 1 196 ? -4.121 -0.298 -3.557 1.00 93.06 196 GLU A O 1
ATOM 1518 N N . VAL A 1 197 ? -2.831 1.197 -4.620 1.00 93.31 197 VAL A N 1
ATOM 1519 C CA . VAL A 1 197 ? -2.486 1.935 -3.397 1.00 93.31 197 VAL A CA 1
ATOM 1520 C C . VAL A 1 197 ? -3.731 2.553 -2.758 1.00 93.31 197 VAL A C 1
ATOM 1522 O O . VAL A 1 197 ? -3.871 2.490 -1.536 1.00 93.31 197 VAL A O 1
ATOM 1525 N N . GLN A 1 198 ? -4.650 3.102 -3.556 1.00 93.56 198 GLN A N 1
ATOM 1526 C CA . GLN A 1 198 ? -5.927 3.634 -3.075 1.00 93.56 198 GLN A CA 1
ATOM 1527 C C . GLN A 1 198 ? -6.777 2.546 -2.423 1.00 93.56 198 GLN A C 1
ATOM 1529 O O . GLN A 1 198 ? -7.203 2.735 -1.291 1.00 93.56 198 GLN A O 1
ATOM 1534 N N . ARG A 1 199 ? -6.930 1.373 -3.047 1.00 94.62 199 ARG A N 1
ATOM 1535 C CA . ARG A 1 199 ? -7.665 0.240 -2.455 1.00 94.62 199 ARG A CA 1
ATOM 1536 C C . ARG A 1 199 ? -7.094 -0.160 -1.101 1.00 94.62 199 ARG A C 1
ATOM 1538 O O . ARG A 1 199 ? -7.819 -0.238 -0.111 1.00 94.62 199 ARG A O 1
ATOM 1545 N N . ARG A 1 200 ? -5.772 -0.324 -1.026 1.00 93.06 200 ARG A N 1
ATOM 1546 C CA . ARG A 1 200 ? -5.088 -0.672 0.225 1.00 93.06 200 ARG A CA 1
ATOM 1547 C C . ARG A 1 200 ? -5.238 0.415 1.289 1.00 93.06 200 ARG A C 1
ATOM 1549 O O . ARG A 1 200 ? -5.307 0.110 2.482 1.00 93.06 200 ARG A O 1
ATOM 1556 N N . ARG A 1 201 ? -5.244 1.683 0.877 1.00 94.88 201 ARG A N 1
ATOM 1557 C CA . ARG A 1 201 ? -5.440 2.827 1.767 1.00 94.88 201 ARG A CA 1
ATOM 1558 C C . ARG A 1 201 ? -6.876 2.880 2.277 1.00 94.88 201 ARG A C 1
ATOM 1560 O O . ARG A 1 201 ? -7.050 2.952 3.484 1.00 94.88 201 ARG A O 1
ATOM 1567 N N . GLU A 1 202 ? -7.869 2.737 1.409 1.00 94.81 202 GLU A N 1
ATOM 1568 C CA . GLU A 1 202 ? -9.288 2.699 1.768 1.00 94.81 202 GLU A CA 1
ATOM 1569 C C . GLU A 1 202 ? -9.611 1.544 2.721 1.00 94.81 202 GLU A C 1
ATOM 1571 O O . GLU A 1 202 ? -10.350 1.732 3.682 1.00 94.81 202 GLU A O 1
ATOM 1576 N N . GLU A 1 203 ? -9.043 0.352 2.523 1.00 93.31 203 GLU A N 1
ATOM 1577 C CA . GLU A 1 203 ? -9.217 -0.771 3.457 1.00 93.31 203 GLU A CA 1
ATOM 1578 C C . GLU A 1 203 ? -8.644 -0.461 4.843 1.00 93.31 203 GLU A C 1
ATOM 1580 O O . GLU A 1 203 ? -9.278 -0.722 5.873 1.00 93.31 203 GLU A O 1
ATOM 1585 N N . ARG A 1 204 ? -7.443 0.130 4.879 1.00 94.56 204 ARG A N 1
ATOM 1586 C CA . ARG A 1 204 ? -6.813 0.575 6.127 1.00 94.56 204 ARG A CA 1
ATOM 1587 C C . ARG A 1 204 ? -7.638 1.666 6.792 1.00 94.56 204 ARG A C 1
ATOM 1589 O O . ARG A 1 204 ? -7.894 1.551 7.985 1.00 94.56 204 ARG A O 1
ATOM 1596 N N . GLU A 1 205 ? -8.082 2.658 6.032 1.00 95.25 205 GLU A N 1
ATOM 1597 C CA . GLU A 1 205 ? -8.896 3.778 6.502 1.00 95.25 205 GLU A CA 1
ATOM 1598 C C . GLU A 1 205 ? -10.258 3.312 7.012 1.00 95.25 205 GLU A C 1
ATOM 1600 O O . GLU A 1 205 ? -10.694 3.751 8.069 1.00 95.25 205 GLU A O 1
ATOM 1605 N N . ARG A 1 206 ? -10.914 2.357 6.345 1.00 94.31 206 ARG A N 1
ATOM 1606 C CA . ARG A 1 206 ? -12.154 1.746 6.848 1.00 94.31 206 ARG A CA 1
ATOM 1607 C C . ARG A 1 206 ? -11.918 1.060 8.189 1.00 94.31 206 ARG A C 1
ATOM 1609 O O . ARG A 1 206 ? -12.681 1.273 9.130 1.00 94.31 206 ARG A O 1
ATOM 1616 N N . LYS A 1 207 ? -10.832 0.293 8.311 1.00 95.06 207 LYS A N 1
ATOM 1617 C CA . LYS A 1 207 ? -10.471 -0.409 9.550 1.00 95.06 207 LYS A CA 1
ATOM 1618 C C . LYS A 1 207 ? -10.092 0.552 10.678 1.00 95.06 207 LYS A C 1
ATOM 1620 O O . LYS A 1 207 ? -10.461 0.309 11.828 1.00 95.06 207 LYS A O 1
ATOM 1625 N N . THR A 1 208 ? -9.353 1.624 10.393 1.00 94.00 208 THR A N 1
ATOM 1626 C CA . THR A 1 208 ? -9.003 2.639 11.398 1.00 94.00 208 THR A CA 1
ATOM 1627 C C . THR A 1 208 ? -10.222 3.461 11.786 1.00 94.00 208 THR A C 1
ATOM 1629 O O . THR A 1 208 ? -10.498 3.564 12.976 1.00 94.00 208 THR A O 1
ATOM 1632 N N . ALA A 1 209 ? -11.014 3.942 10.825 1.00 95.44 209 ALA A N 1
ATOM 1633 C CA . ALA A 1 209 ? -12.224 4.719 11.078 1.00 95.44 209 ALA A CA 1
ATOM 1634 C C . ALA A 1 209 ? -13.247 3.928 11.896 1.00 95.44 209 ALA A C 1
ATOM 1636 O O . ALA A 1 209 ? -13.872 4.469 12.803 1.00 95.44 209 ALA A O 1
ATOM 1637 N N . GLU A 1 210 ? -13.407 2.635 11.631 1.00 93.69 210 GLU A N 1
ATOM 1638 C CA . GLU A 1 210 ? -14.265 1.770 12.432 1.00 93.69 210 GLU A CA 1
ATOM 1639 C C . GLU A 1 210 ? -13.763 1.626 13.874 1.00 93.69 210 GLU A C 1
ATOM 1641 O O . GLU A 1 210 ? -14.532 1.781 14.827 1.00 93.69 210 GLU A O 1
ATOM 1646 N N . ARG A 1 211 ? -12.459 1.380 14.051 1.00 93.44 211 ARG A N 1
ATOM 1647 C CA . ARG A 1 211 ? -11.829 1.311 15.377 1.00 93.44 211 ARG A CA 1
ATOM 1648 C C . ARG A 1 211 ? -11.951 2.630 16.127 1.00 93.44 211 ARG A C 1
ATOM 1650 O O . ARG A 1 211 ? -12.212 2.620 17.327 1.00 93.44 211 ARG A O 1
ATOM 1657 N N . GLU A 1 212 ? -11.778 3.752 15.443 1.00 96.19 212 GLU A N 1
ATOM 1658 C CA . GLU A 1 212 ? -11.905 5.092 16.007 1.00 96.19 212 GLU A CA 1
ATOM 1659 C C . GLU A 1 212 ? -13.347 5.426 16.359 1.00 96.19 212 GLU A C 1
ATOM 1661 O O . GLU A 1 212 ? -13.593 5.930 17.452 1.00 96.19 212 GLU A O 1
ATOM 1666 N N . ARG A 1 213 ? -14.316 5.086 15.501 1.00 94.50 213 ARG A N 1
ATOM 1667 C CA . ARG A 1 213 ? -15.748 5.211 15.806 1.00 94.50 213 ARG A CA 1
ATOM 1668 C C . ARG A 1 213 ? -16.104 4.402 17.045 1.00 94.50 213 ARG A C 1
ATOM 1670 O O . ARG A 1 213 ? -16.705 4.951 17.964 1.00 94.50 213 ARG A O 1
ATOM 1677 N N . TYR A 1 214 ? -15.666 3.146 17.116 1.00 95.25 214 TYR A N 1
ATOM 1678 C CA . TYR A 1 214 ? -15.889 2.291 18.279 1.00 95.25 214 TYR A CA 1
ATOM 1679 C C . TYR A 1 214 ? -15.207 2.843 19.539 1.00 95.25 214 TYR A C 1
ATOM 1681 O O . TYR A 1 214 ? -15.828 2.939 20.596 1.00 95.25 214 TYR A O 1
ATOM 1689 N N . ARG A 1 215 ? -13.942 3.278 19.436 1.00 95.19 215 ARG A N 1
ATOM 1690 C CA . ARG A 1 215 ? -13.195 3.899 20.542 1.00 95.19 215 ARG A CA 1
ATOM 1691 C C . ARG A 1 215 ? -13.888 5.172 21.027 1.00 95.19 215 ARG A C 1
ATOM 1693 O O . ARG A 1 215 ? -14.032 5.353 22.231 1.00 95.19 215 ARG A O 1
ATOM 1700 N N . ARG A 1 216 ? -14.341 6.031 20.113 1.00 94.88 216 ARG A N 1
ATOM 1701 C CA . ARG A 1 216 ? -15.049 7.280 20.419 1.00 94.88 216 ARG A CA 1
ATOM 1702 C C . ARG A 1 216 ? -16.411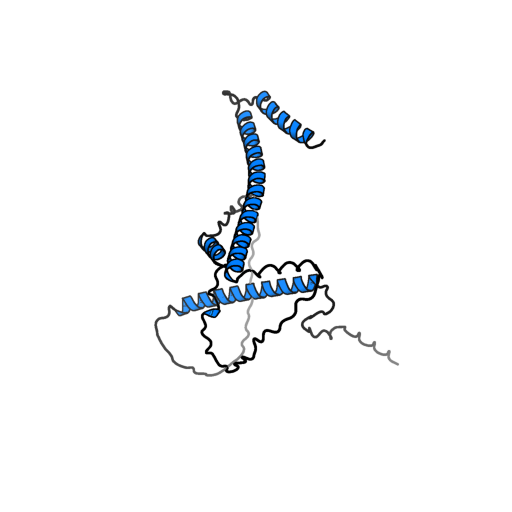 7.010 21.050 1.00 94.88 216 ARG A C 1
ATOM 1704 O O . ARG A 1 216 ? -16.759 7.677 22.019 1.00 94.88 216 ARG A O 1
ATOM 1711 N N . ALA A 1 217 ? -17.156 6.025 20.552 1.00 93.31 217 ALA A N 1
ATOM 1712 C CA . ALA A 1 217 ? -18.426 5.604 21.134 1.00 93.31 217 ALA A CA 1
ATOM 1713 C C . ALA A 1 217 ? -18.231 5.043 22.553 1.00 93.31 217 ALA A C 1
ATOM 1715 O O . ALA A 1 217 ? -18.927 5.465 23.473 1.00 93.31 217 ALA A O 1
ATOM 1716 N N . MET A 1 218 ? -17.220 4.194 22.765 1.00 91.94 218 MET A N 1
ATOM 1717 C CA . MET A 1 218 ? -16.866 3.672 24.091 1.00 91.94 218 MET A CA 1
ATOM 1718 C C . MET A 1 218 ? -16.401 4.775 25.041 1.00 91.94 218 MET A C 1
ATOM 1720 O O . MET A 1 218 ? -16.814 4.800 26.195 1.00 91.94 218 MET A O 1
ATOM 1724 N N . ALA A 1 219 ? -15.582 5.720 24.573 1.00 91.75 219 ALA A N 1
ATOM 1725 C CA . ALA A 1 219 ? -15.175 6.876 25.368 1.00 91.75 219 ALA A CA 1
ATOM 1726 C C . ALA A 1 219 ? -16.380 7.751 25.747 1.00 91.75 219 ALA A C 1
ATOM 1728 O O . ALA A 1 219 ? -16.470 8.212 26.880 1.00 91.75 219 ALA A O 1
ATOM 1729 N N . LYS A 1 220 ? -17.340 7.930 24.830 1.00 90.88 220 LYS A N 1
ATOM 1730 C CA . LYS A 1 220 ? -18.587 8.662 25.088 1.00 90.88 220 LYS A CA 1
ATOM 1731 C C . LYS A 1 220 ? -19.499 7.932 26.074 1.00 90.88 220 LYS A C 1
ATOM 1733 O O . LYS A 1 220 ? -20.135 8.589 26.886 1.00 90.88 220 LYS A O 1
ATOM 1738 N N . ALA A 1 221 ? -19.561 6.604 26.017 1.00 88.75 221 ALA A N 1
ATOM 1739 C CA . ALA A 1 221 ? -20.324 5.797 26.964 1.00 88.75 221 ALA A CA 1
ATOM 1740 C C . ALA A 1 221 ? -19.678 5.775 28.363 1.00 88.75 221 ALA A C 1
ATOM 1742 O O . ALA A 1 221 ? -20.396 5.833 29.360 1.00 88.75 221 ALA A O 1
ATOM 1743 N N . ARG A 1 222 ? -18.336 5.765 28.419 1.00 87.00 222 ARG A N 1
ATOM 1744 C CA . ARG A 1 222 ? -17.537 5.852 29.655 1.00 87.00 222 ARG A CA 1
ATOM 1745 C C . ARG A 1 222 ? -17.546 7.235 30.290 1.00 87.00 222 ARG A C 1
ATOM 1747 O O . ARG A 1 222 ? -17.406 7.337 31.507 1.00 87.00 222 ARG A O 1
ATOM 1754 N N . LYS A 1 223 ? -17.679 8.297 29.486 1.00 85.75 223 LYS A N 1
ATOM 1755 C CA . LYS A 1 223 ? -17.903 9.662 29.970 1.00 85.75 223 LYS A CA 1
ATOM 1756 C C . LYS A 1 223 ? -19.260 9.646 30.674 1.00 85.75 223 LYS A C 1
ATOM 1758 O O . LYS A 1 223 ? -20.295 9.554 30.021 1.00 85.75 223 LYS A O 1
ATOM 1763 N N . GLY A 1 224 ? -19.208 9.574 32.004 1.00 79.19 224 GLY A N 1
ATOM 1764 C CA . GLY A 1 224 ? -20.345 9.275 32.866 1.00 79.19 224 GLY A CA 1
ATOM 1765 C C . GLY A 1 224 ? -21.524 10.234 32.705 1.00 79.19 224 GLY A C 1
ATOM 1766 O O . GLY A 1 224 ? -21.506 11.189 31.930 1.00 79.19 224 GLY A O 1
ATOM 1767 N N . SER A 1 225 ? -22.581 9.955 33.463 1.00 75.25 225 SER A N 1
ATOM 1768 C CA . SER A 1 225 ? -23.698 10.885 33.647 1.00 75.25 225 SER A CA 1
ATOM 1769 C C . SER A 1 225 ? -23.200 12.224 34.203 1.00 75.25 225 SER A C 1
ATOM 1771 O O . SER A 1 225 ? -22.102 12.292 34.737 1.00 75.25 225 SER A O 1
ATOM 1773 N N . GLU A 1 226 ? -24.036 13.257 34.160 1.00 75.00 226 GLU A N 1
ATOM 1774 C CA . GLU A 1 226 ? -23.797 14.563 34.803 1.00 75.00 226 GLU A CA 1
ATOM 1775 C C . GLU A 1 226 ? -23.273 14.452 36.255 1.00 75.00 226 GLU A C 1
ATOM 1777 O O . GLU A 1 226 ? -22.403 15.211 36.659 1.00 75.00 226 GLU A O 1
ATOM 1782 N N . ASN A 1 227 ? -23.665 13.396 36.979 1.00 78.19 227 ASN A N 1
ATOM 1783 C CA . ASN A 1 227 ? -23.201 13.068 38.335 1.00 78.19 227 ASN A CA 1
ATOM 1784 C C . ASN A 1 227 ? -21.853 12.302 38.389 1.00 78.19 227 ASN A C 1
ATOM 1786 O O . ASN A 1 227 ? -21.535 11.678 39.397 1.00 78.19 227 ASN A O 1
ATOM 1790 N N . GLY A 1 228 ? -21.099 12.215 37.290 1.00 79.81 228 GLY A N 1
ATOM 1791 C CA . GLY A 1 228 ? -19.813 11.504 37.189 1.00 79.81 228 GLY A CA 1
ATOM 1792 C C . GLY A 1 228 ? -19.885 9.967 37.188 1.00 79.81 228 GLY A C 1
ATOM 1793 O O . GLY A 1 228 ? -18.909 9.304 36.836 1.00 79.81 228 GLY A O 1
ATOM 1794 N N . GLN A 1 229 ? -21.033 9.369 37.520 1.00 81.31 229 GLN A N 1
ATOM 1795 C CA . GLN A 1 229 ? -21.197 7.912 37.571 1.00 81.31 229 GLN A CA 1
ATOM 1796 C C . GLN A 1 229 ? -21.290 7.278 36.170 1.00 81.31 229 GLN A C 1
ATOM 1798 O O . GLN A 1 229 ? -22.027 7.746 35.292 1.00 81.31 229 GLN A O 1
ATOM 1803 N N . ARG A 1 230 ? -20.551 6.177 35.963 1.00 84.12 230 ARG A N 1
ATOM 1804 C CA . ARG A 1 230 ? -20.570 5.383 34.721 1.00 84.12 230 ARG A CA 1
ATOM 1805 C C . ARG A 1 230 ? -21.911 4.665 34.582 1.00 84.12 230 ARG A C 1
ATOM 1807 O O . ARG A 1 230 ? -22.342 3.967 35.494 1.00 84.12 230 ARG A O 1
ATOM 1814 N N . ARG A 1 231 ? -22.567 4.805 33.427 1.00 80.50 231 ARG A N 1
ATOM 1815 C CA . ARG A 1 231 ? -23.832 4.110 33.139 1.00 80.50 231 ARG A CA 1
ATOM 1816 C C . ARG A 1 231 ? -23.555 2.856 32.314 1.00 80.50 231 ARG A C 1
ATOM 1818 O O . ARG A 1 231 ? -23.444 2.931 31.091 1.00 80.50 231 ARG A O 1
ATOM 1825 N N . LEU A 1 232 ? -23.510 1.702 32.980 1.00 80.50 232 LEU A N 1
ATOM 1826 C CA . LEU A 1 232 ? -23.227 0.392 32.375 1.00 80.50 232 LEU A CA 1
ATOM 1827 C C . LEU A 1 232 ? -24.133 0.060 31.171 1.00 80.50 232 LEU A C 1
ATOM 1829 O O . LEU A 1 232 ? -23.690 -0.566 30.209 1.00 80.50 232 LEU A O 1
ATOM 1833 N N . GLY A 1 233 ? -25.379 0.542 31.166 1.00 84.88 233 GLY A N 1
ATOM 1834 C CA . GLY A 1 233 ? -26.317 0.355 30.050 1.00 84.88 233 GLY A CA 1
ATOM 1835 C C . GLY A 1 233 ? -25.846 0.942 28.709 1.00 84.88 233 GLY A C 1
ATOM 1836 O O . GLY A 1 233 ? -26.202 0.427 27.657 1.00 84.88 233 GLY A O 1
ATOM 1837 N N . ARG A 1 234 ? -25.010 1.990 28.716 1.00 85.81 234 ARG A N 1
ATOM 1838 C CA . ARG A 1 234 ? -24.482 2.599 27.478 1.00 85.81 234 ARG A CA 1
ATOM 1839 C C . ARG A 1 234 ? -23.251 1.868 26.944 1.00 85.81 234 ARG A C 1
ATOM 1841 O O . ARG A 1 234 ? -23.045 1.812 25.737 1.00 85.81 234 ARG A O 1
ATOM 1848 N N . GLU A 1 235 ? -22.433 1.319 27.838 1.00 88.50 235 GLU A N 1
ATOM 1849 C CA . GLU A 1 235 ? -21.230 0.558 27.478 1.00 88.50 235 GLU A CA 1
ATOM 1850 C C . GLU A 1 235 ? -21.578 -0.868 27.032 1.00 88.50 235 GLU A C 1
ATOM 1852 O O . GLU A 1 235 ? -20.995 -1.379 26.075 1.00 88.50 235 GLU A O 1
ATOM 1857 N N . SER A 1 236 ? -22.562 -1.492 27.688 1.00 91.00 236 SER A N 1
ATOM 1858 C CA . SER A 1 236 ? -23.016 -2.851 27.373 1.00 91.00 236 SER A CA 1
ATOM 1859 C C . SER A 1 236 ? -23.537 -2.978 25.940 1.00 91.00 236 SER A C 1
ATOM 1861 O O . SER A 1 236 ? -23.163 -3.929 25.264 1.00 91.00 236 SER A O 1
ATOM 1863 N N . ALA A 1 237 ? -24.293 -2.005 25.420 1.00 91.31 237 ALA A N 1
ATOM 1864 C CA . ALA A 1 237 ? -24.782 -2.034 24.037 1.00 91.31 237 ALA A CA 1
ATOM 1865 C C . ALA A 1 237 ? -23.647 -2.107 22.990 1.00 91.31 237 ALA A C 1
ATOM 1867 O O . ALA A 1 237 ? -23.679 -2.949 22.095 1.00 91.31 237 ALA A O 1
ATOM 1868 N N . LEU A 1 238 ? -22.600 -1.286 23.138 1.00 92.94 238 LEU A N 1
ATOM 1869 C CA . LEU A 1 238 ? -21.449 -1.282 22.223 1.00 92.94 238 LEU A CA 1
ATOM 1870 C C . LEU A 1 238 ? -20.621 -2.568 22.338 1.00 92.94 238 LEU A C 1
ATOM 1872 O O . LEU A 1 238 ? -20.134 -3.102 21.341 1.00 92.94 238 LEU A O 1
ATOM 1876 N N . LEU A 1 239 ? -20.469 -3.085 23.559 1.00 92.19 239 LEU A N 1
ATOM 1877 C CA . LEU A 1 239 ? -19.781 -4.351 23.795 1.00 92.19 239 LEU A CA 1
ATOM 1878 C C . LEU A 1 239 ? -20.526 -5.524 23.149 1.00 92.19 239 LEU A C 1
ATOM 1880 O O . LEU A 1 239 ? -19.881 -6.386 22.554 1.00 92.19 239 LEU A O 1
ATOM 1884 N N . LEU A 1 240 ? -21.860 -5.530 23.200 1.00 93.19 240 LEU A N 1
ATOM 1885 C CA . LEU A 1 240 ? -22.684 -6.546 22.546 1.00 93.19 240 LEU A CA 1
ATOM 1886 C C . LEU A 1 240 ? -22.547 -6.506 21.018 1.00 93.19 240 LEU A C 1
ATOM 1888 O O . LEU A 1 240 ? -22.410 -7.561 20.403 1.00 93.19 240 LEU A O 1
ATOM 1892 N N . GLU A 1 241 ? -22.499 -5.325 20.394 1.00 93.06 241 GLU A N 1
ATOM 1893 C CA . GLU A 1 241 ? -22.236 -5.206 18.949 1.00 93.06 241 GLU A CA 1
ATOM 1894 C C . GLU A 1 241 ? -20.856 -5.757 18.562 1.00 93.06 241 GLU A C 1
ATOM 1896 O O . GLU A 1 241 ? -20.719 -6.458 17.556 1.00 93.06 241 GLU A O 1
ATOM 1901 N N . LYS A 1 242 ? -19.831 -5.504 19.387 1.00 94.19 242 LYS A N 1
ATOM 1902 C CA . LYS A 1 242 ? -18.489 -6.061 19.174 1.00 94.19 242 LYS A CA 1
ATOM 1903 C C . LYS A 1 242 ? -18.477 -7.586 19.305 1.00 94.19 242 LYS A C 1
ATOM 1905 O O . LYS A 1 242 ? -17.857 -8.249 18.476 1.00 94.19 242 LYS A O 1
ATOM 1910 N N . VAL A 1 243 ? -19.154 -8.138 20.316 1.00 94.88 243 VAL A N 1
ATOM 1911 C CA . VAL A 1 243 ? -19.292 -9.595 20.493 1.00 94.88 243 VAL A CA 1
ATOM 1912 C C . VAL A 1 243 ? -20.046 -10.205 19.312 1.00 94.88 243 VAL A C 1
ATOM 1914 O O . VAL A 1 243 ? -19.583 -11.195 18.758 1.00 94.88 243 VAL A O 1
ATOM 1917 N N . LYS A 1 244 ? -21.140 -9.582 18.854 1.00 95.06 244 LYS A N 1
ATOM 1918 C CA . LYS A 1 244 ? -21.899 -10.030 17.677 1.00 95.06 244 LYS A CA 1
ATOM 1919 C C . LYS A 1 244 ? -21.026 -10.109 16.425 1.00 95.06 244 LYS A C 1
ATOM 1921 O O . LYS A 1 244 ? -21.155 -11.065 15.670 1.00 95.06 244 LYS A O 1
ATOM 1926 N N . ARG A 1 245 ? -20.128 -9.142 16.218 1.00 92.44 245 ARG A N 1
ATOM 1927 C CA . ARG A 1 245 ? -19.174 -9.172 15.101 1.00 92.44 245 ARG A CA 1
ATOM 1928 C C . ARG A 1 245 ? -18.171 -10.317 15.229 1.00 92.44 245 ARG A C 1
ATOM 1930 O O . ARG A 1 245 ? -18.039 -11.093 14.300 1.00 92.44 245 ARG A O 1
ATOM 1937 N N . ILE A 1 246 ? -17.536 -10.467 16.393 1.00 92.44 246 ILE A N 1
ATOM 1938 C CA . ILE A 1 246 ? -16.560 -11.546 16.629 1.00 92.44 246 ILE A CA 1
ATOM 1939 C C . ILE A 1 246 ? -17.208 -12.926 16.445 1.00 92.44 246 ILE A C 1
ATOM 1941 O O . ILE A 1 246 ? -16.611 -13.799 15.827 1.00 92.44 246 ILE A O 1
ATOM 1945 N N . VAL A 1 247 ? -18.432 -13.113 16.948 1.00 96.00 247 VAL A N 1
ATOM 1946 C CA . VAL A 1 247 ? -19.175 -14.373 16.808 1.00 96.00 247 VAL A CA 1
ATOM 1947 C C . VAL A 1 247 ? -19.642 -14.593 15.362 1.00 96.00 247 VAL A C 1
ATOM 1949 O O . VAL A 1 247 ? -19.593 -15.721 14.879 1.00 96.00 247 VAL A O 1
ATOM 1952 N N . GLY A 1 248 ? -20.058 -13.535 14.657 1.00 90.81 248 GLY A N 1
ATOM 1953 C CA . GLY A 1 248 ? -20.473 -13.596 13.251 1.00 90.81 248 GLY A CA 1
ATOM 1954 C C . GLY A 1 248 ? -19.331 -13.871 12.270 1.00 90.81 248 GLY A C 1
ATOM 1955 O O . GLY A 1 248 ? -19.557 -14.542 11.275 1.00 90.81 248 GLY A O 1
ATOM 1956 N N . ASP A 1 249 ? -18.114 -13.416 12.576 1.00 80.50 249 ASP A N 1
ATOM 1957 C CA . ASP A 1 249 ? -16.910 -13.688 11.778 1.00 80.50 249 ASP A CA 1
ATOM 1958 C C . ASP A 1 249 ? -16.320 -15.092 12.056 1.00 80.50 249 ASP A C 1
ATOM 1960 O O . ASP A 1 249 ? -15.458 -15.565 11.318 1.00 80.50 249 ASP A O 1
ATOM 1964 N N . SER A 1 250 ? -16.743 -15.749 13.147 1.00 71.12 250 SER A N 1
ATOM 1965 C CA . SER A 1 250 ? -16.222 -17.047 13.620 1.00 71.12 250 SER A CA 1
ATOM 1966 C C . SER A 1 250 ? -17.014 -18.274 13.149 1.00 71.12 250 SER A C 1
ATOM 1968 O O . SER A 1 250 ? -16.777 -19.381 13.634 1.00 71.12 250 SER A O 1
ATOM 1970 N N . LYS A 1 251 ? -17.973 -18.080 12.245 1.00 55.34 251 LYS A N 1
ATOM 1971 C CA . LYS A 1 251 ? -18.918 -19.097 11.784 1.00 55.34 251 LYS A CA 1
ATOM 1972 C C . LYS A 1 251 ? -18.938 -19.146 10.266 1.00 55.34 251 LYS A C 1
ATOM 1974 O O . LYS A 1 251 ? -19.082 -20.271 9.746 1.00 55.34 251 LYS A O 1
#

Sequence (251 aa):
MAPRPLRPTRNPARASALAPTTSPTLPLVEKKKLELIHKAKIKKAYAKIKERELASQSSKTQQPAVAVITPQAQEVQTRDGDVEPTSTADQTLSPDTAPSEPQPADAPPEVPEEIHPDRQEMLANEGELPNPNTIAVRRKHGSDEAQEGGSDAGDAPDVDRYEPRKPRRPRKPGYYEKQLAHAERKKAEAEARRAEVQRRREERERKTAERERYRRAMAKARKGSENGQRRLGRESALLLEKVKRIVGDSK

pLDDT: mean 70.36, std 21.3, range [33.28, 98.12]

Radius of gyration: 42.97 Å; chains: 1; bounding box: 98×82×127 Å

Foldseek 3Di:
DDDDDDDDDDPPPDDDPPDPPPPVPDDPVVVVVVVVVVVVVVVVVVVVVVVVVVVVVVVVVPDDDDDDDDDDDDDDDDDDDDDDDDDDDDDDDDDDDDDDDDDDDDDDDDDPPPPPVVNVVVVVPPPDDPDPVVPDDDDDDDDDDDDDDDDDDDDDDDDDDPDPDDPDDDDDDDPVRVVVVVVVVVVVVVVVVVVVVVVVVVVVCVVVVVVVVLVVQQVVQQCPDVVSDRDVVSNVVSVVVVVVVVVVVVD

Secondary structure (DSSP, 8-state):
-PPPPPPPP--S-S---------TTS-HHHHHHHHHHHHHHHHHHHHHHHHHHHHHHHHHTT--------------------------------------------PPP-------HHHHHHHHHTT-PPPGGGS-PPP--------------------------PPPPPPPPPHHHHHHHHHHHHHHHHHHHHHHHHHHHHHHHHHHHHHHHHHHHHHHHHS--TTS---HHHHHHHHHHHHHHHHHHT-